Protein AF-0000000082427373 (afdb_homodimer)

Secondary structure (DSSP, 8-state):
---THHHHHHHH------TTHHHHHHHHHHHHHHHHHHHGGG--HHHHHHHHHHHHHHHHHHHHHHHHHHHHHHHH-GGGGGGS-HHHHHHHHHHHHTTHHHHHHTT-HHHHHHHHHIIIIIIIHHHHHHHHTTSS-HHHHHHHHHHHHHHHHHHHHHHHHHHT-S-HHHHHHHHHHT-/---THHHHHHHHS-----TTHHHHHHHHHHHHHHHHHHHGGG--HHHHHHHHHHHHHHHHHHHHHHHHHHHHHHHH-GGGGGGS-HHHHHHHHHHHHTTHHHHHHTT-HHHHHHHHHIIIIIIIHHHHHHHHTTSS-HHHHHHHHHHHHHHHHHHHHHHHHHHT-S-HHHHHHHHHHT-

InterPro domains:
  IPR034628 Maltose excess protein 1 [PTHR34809] (7-179)

Sequence (358 aa):
MQNPKEHVMWSTFVPYLPNTILPGALSFVVAVAAVVMARLGKLSEKGTKFVGAISGWTATLLFMWMPVSQMWTNFLNPDNIKGLSPVSMLLAMIGNGLMIPRALLTRDFMWFLGSSWASFFYGYGNLACLYWFNSISKEFFLAATAGFELWIGMALWRDTVVHGYSSPFTSLKELISGSMQNPKEHVMWSTFVPYLPNTILPGALSFVVAVAAVVMARLGKLSEKGTKFVGAISGWTATLLFMWMPVSQMWTNFLNPDNIKGLSPVSMLLAMIGNGLMIPRALLTRDFMWFLGSSWASFFYGYGNLACLYWFNSISKEFFLAATAGFELWIGMALWRDTVVHGYSSPFTSLKELISGS

Organism: Cannabis sativa (NCBI:txid3483)

Solvent-accessible surface area (backbone atoms only — not comparable to full-atom values): 18497 Å² total; per-residue (Å²): 135,81,75,72,66,68,64,54,62,62,64,64,66,56,67,64,70,72,75,61,55,60,55,43,51,50,44,48,52,50,50,53,51,51,54,48,59,71,41,46,84,76,38,51,72,69,48,43,52,50,52,48,48,51,52,50,52,48,30,39,53,36,50,58,44,23,32,54,41,31,52,50,27,33,71,74,26,58,91,17,39,66,14,44,30,64,63,22,23,49,29,39,21,51,26,26,47,68,46,34,48,56,19,58,76,69,52,37,49,69,57,30,51,40,22,48,45,35,15,50,42,38,4,47,41,45,48,49,50,35,41,74,68,67,68,48,56,69,68,58,53,50,52,54,47,51,54,47,54,52,48,53,52,48,42,42,49,50,52,11,60,72,70,66,43,95,36,51,67,53,40,52,50,34,37,74,66,70,106,133,82,75,73,68,69,64,53,62,62,63,65,67,53,64,66,66,74,76,60,56,60,55,44,51,50,45,47,53,50,50,52,51,50,54,46,60,72,41,45,82,76,38,50,72,70,46,41,54,52,52,50,48,51,52,51,52,50,30,40,51,36,51,58,46,22,29,56,41,32,52,50,28,34,72,75,27,58,90,16,40,67,13,43,31,66,63,23,22,50,30,39,20,49,27,27,47,67,46,34,49,56,18,55,75,69,54,36,50,69,57,30,51,39,23,46,45,34,15,49,42,37,4,47,42,46,46,49,50,35,41,73,67,68,66,48,55,69,67,58,52,48,52,53,48,52,53,48,53,51,49,53,51,49,42,41,50,50,51,11,61,72,69,68,42,95,36,50,65,54,42,52,52,34,37,75,68,70,106

Foldseek 3Di:
DPDPVVVVVVVPPPPPVPPPVVVVVVVVLVVLLVVLVVCCVVDDPVSVVVSVVVNLLSVLVVLLCVLVVVVVVCVVCVVCLLVDDLVVLLCQLVVLLVCLLVCLQVLPLSSNVSSVSRNVRSRLVSNVSCVVSPNDDPVVNVVSVVVNVVSVVVSLVVSCVVVVHPHSVVSVVCSVVVD/DPDPVVVPVLVPPPPPVPPPVVVVVVVVLVVLLVVLVVCCVVDDPVSVVVSVVSNLLSVLVVLLCVLVVVVVVCVNCVVCLLVDDLVVLLCQLVVLLVCLLVCLQVLPLSSNVSSVSRNVRSRLVSNVSCVVSPNDDPVVNVVSVVVNVVSVVVSLVVSCVVVVHPHSVVSVVCSVVVD

Radius of gyration: 22.15 Å; Cα contacts (8 Å, |Δi|>4): 388; chains: 2; bounding box: 54×76×57 Å

Structure (mmCIF, N/CA/C/O backbone):
data_AF-0000000082427373-model_v1
#
loop_
_entity.id
_entity.type
_entity.pdbx_description
1 polymer 'Uncharacterized protein'
#
loop_
_atom_site.group_PDB
_atom_site.id
_atom_site.type_symbol
_atom_site.label_atom_id
_atom_site.label_alt_id
_atom_site.label_comp_id
_atom_site.label_asym_id
_atom_site.label_entity_id
_atom_site.label_seq_id
_atom_site.pdbx_PDB_ins_code
_atom_site.Cartn_x
_atom_site.Cartn_y
_atom_site.Cartn_z
_atom_site.occupancy
_atom_site.B_iso_or_equiv
_atom_site.auth_seq_id
_atom_site.auth_comp_id
_atom_site.auth_asym_id
_atom_site.auth_atom_id
_atom_site.pdbx_PDB_model_num
ATOM 1 N N . MET A 1 1 ? 4.957 50.219 6.059 1 23.31 1 MET A N 1
ATOM 2 C CA . MET A 1 1 ? 4.047 50.094 4.922 1 23.31 1 MET A CA 1
ATOM 3 C C . MET A 1 1 ? 4.309 48.812 4.145 1 23.31 1 MET A C 1
ATOM 5 O O . MET A 1 1 ? 5.34 48.656 3.486 1 23.31 1 MET A O 1
ATOM 9 N N . GLN A 1 2 ? 4.086 47.625 4.691 1 25.62 2 GLN A N 1
ATOM 10 C CA . GLN A 1 2 ? 4.469 46.312 4.234 1 25.62 2 GLN A CA 1
ATOM 11 C C . GLN A 1 2 ? 3.869 46 2.865 1 25.62 2 GLN A C 1
ATOM 13 O O . GLN A 1 2 ? 2.701 46.312 2.609 1 25.62 2 GLN A O 1
ATOM 18 N N . ASN A 1 3 ? 4.719 45.812 1.739 1 29.75 3 ASN A N 1
ATOM 19 C CA . ASN A 1 3 ? 4.371 45.781 0.323 1 29.75 3 ASN A CA 1
ATOM 20 C C . ASN A 1 3 ? 3.252 44.781 0.039 1 29.75 3 ASN A C 1
ATOM 22 O O . ASN A 1 3 ? 3.359 43.594 0.39 1 29.75 3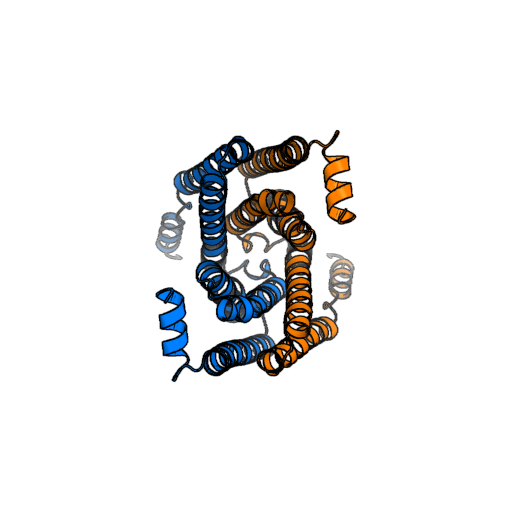 ASN A O 1
ATOM 26 N N . PRO A 1 4 ? 1.99 45.188 -0.383 1 36.41 4 PRO A N 1
ATOM 27 C CA . PRO A 1 4 ? 0.804 44.375 -0.7 1 36.41 4 PRO A CA 1
ATOM 28 C C . PRO A 1 4 ? 1.081 43.281 -1.743 1 36.41 4 PRO A C 1
ATOM 30 O O . PRO A 1 4 ? 0.18 42.531 -2.102 1 36.41 4 PRO A O 1
ATOM 33 N N . LYS A 1 5 ? 2.08 43.469 -2.576 1 34.69 5 LYS A N 1
ATOM 34 C CA . LYS A 1 5 ? 2.332 42.594 -3.725 1 34.69 5 LYS A CA 1
ATOM 35 C C . LYS A 1 5 ? 2.615 41.156 -3.283 1 34.69 5 LYS A C 1
ATOM 37 O O . LYS A 1 5 ? 2.613 40.25 -4.102 1 34.69 5 LYS A O 1
ATOM 42 N N . GLU A 1 6 ? 3.191 40.906 -2.188 1 31.45 6 GLU A N 1
ATOM 43 C CA . GLU A 1 6 ? 3.623 39.562 -1.854 1 31.45 6 GLU A CA 1
ATOM 44 C C . GLU A 1 6 ? 2.428 38.656 -1.604 1 31.45 6 GLU A C 1
ATOM 46 O O . GLU A 1 6 ? 2.561 37.438 -1.626 1 31.45 6 GLU A O 1
ATOM 51 N N . HIS A 1 7 ? 1.304 39.25 -1.172 1 30.97 7 HIS A N 1
ATOM 52 C CA . HIS A 1 7 ? 0.147 38.406 -0.89 1 30.97 7 HIS A CA 1
ATOM 53 C C . HIS A 1 7 ? -0.485 37.875 -2.178 1 30.97 7 HIS A C 1
ATOM 55 O O . HIS A 1 7 ? -1.179 36.844 -2.168 1 30.97 7 HIS A O 1
ATOM 61 N N . VAL A 1 8 ? -0.4 38.656 -3.277 1 30.73 8 VAL A N 1
ATOM 62 C CA . VAL A 1 8 ? -1.151 38.344 -4.488 1 30.73 8 VAL A CA 1
ATOM 63 C C . VAL A 1 8 ? -0.564 37.094 -5.148 1 30.73 8 VAL A C 1
ATOM 65 O O . VAL A 1 8 ? -1.294 36.312 -5.742 1 30.73 8 VAL A O 1
ATOM 68 N N . MET A 1 9 ? 0.766 37.062 -5.207 1 28.83 9 MET A N 1
ATOM 69 C CA . MET A 1 9 ? 1.314 36 -6.043 1 28.83 9 MET A CA 1
ATOM 70 C C . MET A 1 9 ? 0.985 34.625 -5.465 1 28.83 9 MET A C 1
ATOM 72 O O . MET A 1 9 ? 1.028 33.625 -6.18 1 28.83 9 MET A O 1
ATOM 76 N N . TRP A 1 10 ? 0.926 34.594 -4.168 1 29.19 10 TRP A N 1
ATOM 77 C CA . TRP A 1 10 ? 0.754 33.281 -3.586 1 29.19 10 TRP A CA 1
ATOM 78 C C . TRP A 1 10 ? -0.646 32.719 -3.859 1 29.19 10 TRP A C 1
ATOM 80 O O . TRP A 1 10 ? -0.885 31.531 -3.756 1 29.19 10 TRP A O 1
ATOM 90 N N . SER A 1 11 ? -1.642 33.594 -3.99 1 29.48 11 SER A N 1
ATOM 91 C CA . SER A 1 11 ? -2.996 33.125 -4.281 1 29.48 11 SER A CA 1
ATOM 92 C C . SER A 1 11 ? -3.072 32.469 -5.652 1 29.48 11 SER A C 1
ATOM 94 O O . SER A 1 11 ? -4.047 31.766 -5.961 1 29.48 11 SER A O 1
ATOM 96 N N . THR A 1 12 ? -2.371 32.938 -6.609 1 29.47 12 THR A N 1
ATOM 97 C CA . THR A 1 12 ? -2.596 32.469 -7.969 1 29.47 12 THR A CA 1
ATOM 98 C C . THR A 1 12 ? -2.158 31.016 -8.109 1 29.47 12 THR A C 1
ATOM 100 O O . THR A 1 12 ? -2.754 30.266 -8.875 1 29.47 12 THR A O 1
ATOM 103 N N . PHE A 1 13 ? -1.018 30.703 -7.656 1 28.41 13 PHE A N 1
ATOM 104 C CA . PHE A 1 13 ? -0.508 29.391 -7.996 1 28.41 13 PHE A CA 1
ATOM 105 C C . PHE A 1 13 ? -1.15 28.312 -7.121 1 28.41 13 PHE A C 1
ATOM 107 O O . PHE A 1 13 ? -0.597 27.219 -6.957 1 28.41 13 PHE A O 1
ATOM 114 N N . VAL A 1 14 ? -1.925 28.688 -6.176 1 30.59 14 VAL A N 1
ATOM 115 C CA . VAL A 1 14 ? -2.537 27.531 -5.512 1 30.59 14 VAL A CA 1
ATOM 116 C C . VAL A 1 14 ? -3.211 26.641 -6.547 1 30.59 14 VAL A C 1
ATOM 118 O O . VAL A 1 14 ? -4.238 27 -7.121 1 30.59 14 VAL A O 1
ATOM 121 N N . PRO A 1 15 ? -2.447 26.094 -7.484 1 32.56 15 PRO A N 1
ATOM 122 C CA . PRO A 1 15 ? -3.205 25.234 -8.391 1 32.56 15 PRO A CA 1
ATOM 123 C C . PRO A 1 15 ? -4.273 24.406 -7.672 1 32.56 15 PRO A C 1
ATOM 125 O O . PRO A 1 15 ? -3.986 23.766 -6.66 1 32.56 15 PRO A O 1
ATOM 128 N N . TYR A 1 16 ? -5.457 24.875 -7.426 1 31.52 16 TYR A N 1
ATOM 129 C CA . TYR A 1 16 ? -6.574 23.938 -7.348 1 31.52 16 TYR A CA 1
ATOM 130 C C . TYR A 1 16 ? -6.305 22.688 -8.18 1 31.52 16 TYR A C 1
ATOM 132 O O . TYR A 1 16 ? -5.938 22.797 -9.359 1 31.52 16 TYR A O 1
ATOM 140 N N . LEU A 1 17 ? -5.508 21.703 -7.754 1 34.78 17 LEU A N 1
ATOM 141 C CA . LEU A 1 17 ? -5.586 20.469 -8.516 1 34.78 17 LEU A CA 1
ATOM 142 C C . LEU A 1 17 ? -6.746 20.516 -9.508 1 34.78 17 LEU A C 1
ATOM 144 O O . LEU A 1 17 ? -7.895 20.734 -9.109 1 34.78 17 LEU A O 1
ATOM 148 N N . PRO A 1 18 ? -6.668 21.047 -10.648 1 35 18 PRO A N 1
ATOM 149 C CA . PRO A 1 18 ? -7.828 21.031 -11.547 1 35 18 PRO A CA 1
ATOM 150 C C . PRO A 1 18 ? -8.781 19.875 -11.258 1 35 18 PRO A C 1
ATOM 152 O O . PRO A 1 18 ? -8.344 18.734 -11.141 1 35 18 PRO A O 1
ATOM 155 N N . ASN A 1 19 ? -9.859 19.969 -10.461 1 39.66 19 ASN A N 1
ATOM 156 C CA . ASN A 1 19 ? -11 19.219 -9.938 1 39.66 19 ASN A CA 1
ATOM 157 C C . ASN A 1 19 ? -11.375 18.062 -10.852 1 39.66 19 ASN A C 1
ATOM 159 O O . ASN A 1 19 ? -12.078 17.141 -10.43 1 39.66 19 ASN A O 1
ATOM 163 N N . THR A 1 20 ? -11.281 18.188 -12.203 1 42.09 20 THR A N 1
ATOM 164 C CA . THR A 1 20 ? -12.07 17.422 -13.164 1 42.09 20 THR A CA 1
ATOM 165 C C . THR A 1 20 ? -11.312 16.172 -13.609 1 42.09 20 THR A C 1
ATOM 167 O O . THR A 1 20 ? -11.922 15.203 -14.055 1 42.09 20 THR A O 1
ATOM 170 N N . ILE A 1 21 ? -10.008 16.281 -13.891 1 43.69 21 ILE A N 1
ATOM 171 C CA . ILE A 1 21 ? -9.422 15.133 -14.57 1 43.69 21 ILE A CA 1
ATOM 172 C C . ILE A 1 21 ? -9.227 13.992 -13.578 1 43.69 21 ILE A C 1
ATOM 174 O O . ILE A 1 21 ? -9.453 12.828 -13.906 1 43.69 21 ILE A O 1
ATOM 178 N N . LEU A 1 22 ? -8.742 14.344 -12.367 1 47.81 22 LEU A N 1
ATOM 179 C CA . LEU A 1 22 ? -8.477 13.305 -11.391 1 47.81 22 LEU A CA 1
ATOM 180 C C . LEU A 1 22 ? -9.75 12.539 -11.047 1 47.81 22 LEU A C 1
ATOM 182 O O . LEU A 1 22 ? -9.758 11.305 -11.039 1 47.81 22 LEU A O 1
ATOM 186 N N . PRO A 1 23 ? -10.766 13.336 -10.789 1 52.34 23 PRO A N 1
ATOM 187 C CA . PRO A 1 23 ? -12 12.57 -10.586 1 52.34 23 PRO A CA 1
ATOM 188 C C . PRO A 1 23 ? -12.414 11.773 -11.82 1 52.34 23 PRO A C 1
ATOM 190 O O . PRO A 1 23 ? -12.922 10.656 -11.703 1 52.34 23 PRO A O 1
ATOM 193 N N . GLY A 1 24 ? -12.094 12.406 -12.984 1 50.59 24 GLY A N 1
ATOM 194 C CA . GLY A 1 24 ? -12.445 11.703 -14.203 1 50.59 24 GLY A CA 1
ATOM 195 C C . GLY A 1 24 ? -11.617 10.453 -14.43 1 50.59 24 GLY A C 1
ATOM 196 O O . GLY A 1 24 ? -12.156 9.398 -14.789 1 50.59 24 GLY A O 1
ATOM 197 N N . ALA A 1 25 ? -10.336 10.602 -14.219 1 54.28 25 ALA A N 1
ATOM 198 C CA . ALA A 1 25 ? -9.469 9.453 -14.414 1 54.28 25 ALA A CA 1
ATOM 199 C C . ALA A 1 25 ? -9.766 8.352 -13.398 1 54.28 25 ALA A C 1
ATOM 201 O O . ALA A 1 25 ? -9.812 7.172 -13.75 1 54.28 25 ALA A O 1
ATOM 202 N N . LEU A 1 26 ? -9.969 8.852 -12.273 1 59.12 26 LEU A N 1
ATOM 203 C CA . LEU A 1 26 ? -10.32 7.871 -11.242 1 59.12 26 LEU A CA 1
ATOM 204 C C . LEU A 1 26 ? -11.648 7.203 -11.562 1 59.12 26 LEU A C 1
ATOM 206 O O . LEU A 1 26 ? -11.805 5.996 -11.375 1 59.12 26 LEU A O 1
ATOM 210 N N . SER A 1 27 ? -12.523 8.102 -12.047 1 57.34 27 SER A N 1
ATOM 211 C CA . SER A 1 27 ? -13.812 7.543 -12.422 1 57.34 27 SER A CA 1
ATOM 212 C C . SER A 1 27 ? -13.68 6.531 -13.547 1 57.34 27 SER A C 1
ATOM 214 O O . SER A 1 27 ? -14.336 5.492 -13.547 1 57.34 27 SER A O 1
ATOM 216 N N . PHE A 1 28 ? -12.875 6.914 -14.414 1 57.78 28 PHE A N 1
ATOM 217 C CA . PHE A 1 28 ? -12.641 6.012 -15.531 1 57.78 28 PHE A CA 1
ATOM 218 C C . PHE A 1 28 ? -12.062 4.688 -15.047 1 57.78 28 PHE A C 1
ATOM 220 O O . PHE A 1 28 ? -12.523 3.617 -15.453 1 57.78 28 PHE A O 1
ATOM 227 N N . VAL A 1 29 ? -11.18 4.77 -14.211 1 60.66 29 VAL A N 1
ATOM 228 C CA . VAL A 1 29 ? -10.523 3.566 -13.711 1 60.66 29 VAL A CA 1
ATOM 229 C C . VAL A 1 29 ? -11.523 2.711 -12.938 1 60.66 29 VAL A C 1
ATOM 231 O O . VAL A 1 29 ? -11.57 1.49 -13.109 1 60.66 29 VAL A O 1
ATOM 234 N N . VAL A 1 30 ? -12.367 3.393 -12.211 1 58.91 30 VAL A N 1
ATOM 235 C CA . VAL A 1 30 ? -13.375 2.67 -11.438 1 58.91 30 VAL A CA 1
ATOM 236 C C . VAL A 1 30 ? -14.375 2.01 -12.383 1 58.91 30 VAL A C 1
ATOM 238 O O . VAL A 1 30 ? -14.781 0.866 -12.172 1 58.91 30 VAL A O 1
ATOM 241 N N . ALA A 1 31 ? -14.727 2.768 -13.344 1 61 31 ALA A N 1
ATOM 242 C CA . ALA A 1 31 ? -15.688 2.229 -14.312 1 61 31 ALA A CA 1
ATOM 243 C C . ALA A 1 31 ? -15.125 0.994 -15.008 1 61 31 ALA A C 1
ATOM 245 O O . ALA A 1 31 ? -15.812 -0.018 -15.148 1 61 31 ALA A O 1
ATOM 246 N N . VAL A 1 32 ? -13.945 1.043 -15.398 1 61.09 32 VAL A N 1
ATOM 247 C CA . VAL A 1 32 ? -13.328 -0.082 -16.094 1 61.09 32 VAL A CA 1
ATOM 248 C C . VAL A 1 32 ? -13.227 -1.277 -15.148 1 61.09 32 VAL A C 1
ATOM 250 O O . VAL A 1 32 ? -13.531 -2.408 -15.531 1 61.09 32 VAL A O 1
ATOM 253 N N . ALA A 1 33 ? -12.938 -0.985 -13.961 1 62.72 33 ALA A N 1
ATOM 254 C CA . ALA A 1 33 ? -12.828 -2.059 -12.977 1 62.72 33 ALA A CA 1
ATOM 255 C C . ALA A 1 33 ? -14.18 -2.742 -12.766 1 62.72 33 ALA A C 1
ATOM 257 O O . ALA A 1 33 ? -14.25 -3.971 -12.68 1 62.72 33 ALA A O 1
ATOM 258 N N . ALA A 1 34 ? -15.164 -1.906 -12.758 1 60.59 34 ALA A N 1
ATOM 259 C CA . ALA A 1 34 ? -16.5 -2.445 -12.562 1 60.59 34 ALA A CA 1
ATOM 260 C C . ALA A 1 34 ? -16.922 -3.33 -13.734 1 60.59 34 ALA A C 1
ATOM 262 O O . ALA A 1 34 ? -17.484 -4.402 -13.539 1 60.59 34 ALA A O 1
ATOM 263 N N . VAL A 1 35 ? -16.672 -2.869 -14.867 1 59.41 35 VAL A N 1
ATOM 264 C CA . VAL A 1 35 ? -17.031 -3.623 -16.062 1 59.41 35 VAL A CA 1
ATOM 265 C C . VAL A 1 35 ? -16.281 -4.949 -16.094 1 59.41 35 VAL A C 1
ATOM 267 O O . VAL A 1 35 ? -16.844 -5.992 -16.406 1 59.41 35 VAL A O 1
ATOM 270 N N . VAL A 1 36 ? -15.156 -4.945 -15.742 1 60 36 VAL A N 1
ATOM 271 C CA . VAL A 1 36 ? -14.336 -6.152 -15.766 1 60 36 VAL A CA 1
ATOM 272 C C . VAL A 1 36 ? -14.859 -7.156 -14.742 1 60 36 VAL A C 1
ATOM 274 O O . VAL A 1 36 ? -15 -8.344 -15.047 1 60 36 VAL A O 1
ATOM 277 N N . MET A 1 37 ? -15.227 -6.664 -13.672 1 60.47 37 MET A N 1
ATOM 278 C CA . MET A 1 37 ? -15.75 -7.547 -12.633 1 60.47 37 MET A CA 1
ATOM 279 C C . MET A 1 37 ? -17.062 -8.188 -13.07 1 60.47 37 MET A C 1
ATOM 281 O O . MET A 1 37 ? -17.297 -9.367 -12.805 1 60.47 37 MET A O 1
ATOM 285 N N . ALA A 1 38 ? -17.734 -7.422 -13.703 1 59.16 38 ALA A N 1
ATOM 286 C CA . ALA A 1 38 ? -19.031 -7.914 -14.172 1 59.16 38 ALA A CA 1
ATOM 287 C C . ALA A 1 38 ? -18.859 -9.016 -15.211 1 59.16 38 ALA A C 1
ATOM 289 O O . ALA A 1 38 ? -19.703 -9.914 -15.328 1 59.16 38 ALA A O 1
ATOM 290 N N . ARG A 1 39 ? -17.766 -9.016 -15.875 1 57.41 39 ARG A N 1
ATOM 291 C CA . ARG A 1 39 ? -17.625 -9.938 -17 1 57.41 39 ARG A CA 1
ATOM 292 C C . ARG A 1 39 ? -16.719 -11.109 -16.625 1 57.41 39 ARG A C 1
ATOM 294 O O . ARG A 1 39 ? -16.516 -12.023 -17.438 1 57.41 39 ARG A O 1
ATOM 301 N N . LEU A 1 40 ? -16.109 -11.008 -15.547 1 59.59 40 LEU A N 1
ATOM 302 C CA . LEU A 1 40 ? -15.125 -12.008 -15.141 1 59.59 40 LEU A CA 1
ATOM 303 C C . LEU A 1 40 ? -15.727 -13.406 -15.203 1 59.59 40 LEU A C 1
ATOM 305 O O . LEU A 1 40 ? -15.055 -14.359 -15.602 1 59.59 40 LEU A O 1
ATOM 309 N N . GLY A 1 41 ? -16.938 -13.664 -14.734 1 57.19 41 GLY A N 1
ATOM 310 C CA . GLY A 1 41 ? -17.5 -15.008 -14.758 1 57.19 41 GLY A CA 1
ATOM 311 C C . GLY A 1 41 ? -17.688 -15.547 -16.156 1 57.19 41 GLY A C 1
ATOM 312 O O . GLY A 1 41 ? -17.844 -16.75 -16.359 1 57.19 41 GLY A O 1
ATOM 313 N N . LYS A 1 42 ? -17.719 -14.68 -17.125 1 63.56 42 LYS A N 1
ATOM 314 C CA . LYS A 1 42 ? -18 -15.125 -18.484 1 63.56 42 LYS A CA 1
ATOM 315 C C . LYS A 1 42 ? -16.734 -15.109 -19.328 1 63.56 42 LYS A C 1
ATOM 317 O O . LYS A 1 42 ? -16.781 -15.398 -20.531 1 63.56 42 LYS A O 1
ATOM 322 N N . LEU A 1 43 ? -15.703 -14.734 -18.641 1 61.16 43 LEU A N 1
ATOM 323 C CA . LEU A 1 43 ? -14.516 -14.562 -19.469 1 61.16 43 LEU A CA 1
ATOM 324 C C . LEU A 1 43 ? -13.75 -15.875 -19.594 1 61.16 43 LEU A C 1
ATOM 326 O O . LEU A 1 43 ? -13.742 -16.688 -18.672 1 61.16 43 LEU A O 1
ATOM 330 N N . SER A 1 44 ? -13.359 -16.078 -20.891 1 69.12 44 SER A N 1
ATOM 331 C CA . SER A 1 44 ? -12.438 -17.172 -21.109 1 69.12 44 SER A CA 1
ATOM 332 C C . SER A 1 44 ? -11.211 -17.062 -20.203 1 69.12 44 SER A C 1
ATOM 334 O O . SER A 1 44 ? -11.016 -16.047 -19.531 1 69.12 44 SER A O 1
ATOM 336 N N . GLU A 1 45 ? -10.516 -18.125 -20.016 1 71.38 45 GLU A N 1
ATOM 337 C CA . GLU A 1 45 ? -9.273 -18.125 -19.234 1 71.38 45 GLU A CA 1
ATOM 338 C C . GLU A 1 45 ? -8.344 -17 -19.688 1 71.38 45 GLU A C 1
ATOM 340 O O . GLU A 1 45 ? -7.762 -16.312 -18.859 1 71.38 45 GLU A O 1
ATOM 345 N N . LYS A 1 46 ? -8.273 -16.922 -21.047 1 72.5 46 LYS A N 1
ATOM 346 C CA . LYS A 1 46 ? -7.441 -15.875 -21.625 1 72.5 46 LYS A CA 1
ATOM 347 C C . LYS A 1 46 ? -7.969 -14.492 -21.234 1 72.5 46 LYS A C 1
ATOM 349 O O . LYS A 1 46 ? -7.195 -13.594 -20.922 1 72.5 46 LYS A O 1
ATOM 354 N N . GLY A 1 47 ? -9.242 -14.352 -21.266 1 66.88 47 GLY A N 1
ATOM 355 C CA . GLY A 1 47 ? -9.867 -13.094 -20.875 1 66.88 47 GLY A CA 1
ATOM 356 C C . GLY A 1 47 ? -9.664 -12.742 -19.422 1 66.88 47 GLY A C 1
ATOM 357 O O . GLY A 1 47 ? -9.391 -11.586 -19.078 1 66.88 47 GLY A O 1
ATOM 358 N N . THR A 1 48 ? -9.688 -13.719 -18.609 1 67.44 48 THR A N 1
ATOM 359 C CA . THR A 1 48 ? -9.508 -13.523 -17.172 1 67.44 48 THR A CA 1
ATOM 360 C C . THR A 1 48 ? -8.086 -13.07 -16.875 1 67.44 48 THR A C 1
ATOM 362 O O . THR A 1 48 ? -7.879 -12.18 -16.047 1 67.44 48 THR A O 1
ATOM 365 N N . LYS A 1 49 ? -7.191 -13.672 -17.594 1 72.38 49 LYS A N 1
ATOM 366 C CA . LYS A 1 49 ? -5.793 -13.289 -17.406 1 72.38 49 LYS A CA 1
ATOM 367 C C . LYS A 1 49 ? -5.543 -11.859 -17.859 1 72.38 49 LYS A C 1
ATOM 369 O O . LYS A 1 49 ? -4.801 -11.117 -17.219 1 72.38 49 LYS A O 1
ATOM 374 N N . PHE A 1 50 ? -6.219 -11.562 -18.969 1 74.38 50 PHE A N 1
ATOM 375 C CA . PHE A 1 50 ? -6.062 -10.219 -19.516 1 74.38 50 PHE A CA 1
ATOM 376 C C . PHE A 1 50 ? -6.648 -9.172 -18.578 1 74.38 50 PHE A C 1
ATOM 378 O O . PHE A 1 50 ? -6 -8.172 -18.281 1 74.38 50 PHE A O 1
ATOM 385 N N . VAL A 1 51 ? -7.766 -9.383 -18.078 1 68.25 51 VAL A N 1
ATOM 386 C CA . VAL A 1 51 ? -8.43 -8.453 -17.156 1 68.25 51 VAL A CA 1
ATOM 387 C C . VAL A 1 51 ? -7.637 -8.359 -15.859 1 68.25 51 VAL A C 1
ATOM 389 O O . VAL A 1 51 ? -7.484 -7.273 -15.297 1 68.25 51 VAL A O 1
ATOM 392 N N . GLY A 1 52 ? -7.172 -9.406 -15.445 1 71.81 52 GLY A N 1
ATOM 393 C CA . GLY A 1 52 ? -6.332 -9.406 -14.258 1 71.81 52 GLY A CA 1
ATOM 394 C C . GLY A 1 52 ? -5.09 -8.547 -14.406 1 71.81 52 GLY A C 1
ATOM 395 O O . GLY A 1 52 ? -4.73 -7.805 -13.492 1 71.81 52 GLY A O 1
ATOM 396 N N . ALA A 1 53 ? -4.527 -8.656 -15.547 1 75.81 53 ALA A N 1
ATOM 397 C CA . ALA A 1 53 ? -3.311 -7.887 -15.812 1 75.81 53 ALA A CA 1
ATOM 398 C C . ALA A 1 53 ? -3.604 -6.391 -15.852 1 75.81 53 ALA A C 1
ATOM 400 O O . ALA A 1 53 ? -2.857 -5.59 -15.281 1 75.81 53 ALA A O 1
ATOM 401 N N . ILE A 1 54 ? -4.645 -6.016 -16.375 1 75.44 54 ILE A N 1
ATOM 402 C CA . ILE A 1 54 ? -5.02 -4.609 -16.469 1 75.44 54 ILE A CA 1
ATOM 403 C C . ILE A 1 54 ? -5.344 -4.059 -15.086 1 75.44 54 ILE A C 1
ATOM 405 O O . ILE A 1 54 ? -4.922 -2.955 -14.734 1 75.44 54 ILE A O 1
ATOM 409 N N . SER A 1 55 ? -6.035 -4.836 -14.352 1 73.25 55 SER A N 1
ATOM 410 C CA . SER A 1 55 ? -6.387 -4.41 -13 1 73.25 55 SER A CA 1
ATOM 411 C C . SER A 1 55 ? -5.145 -4.262 -12.125 1 73.25 55 SER A C 1
ATOM 413 O O . SER A 1 55 ? -5.031 -3.303 -11.359 1 73.25 55 SER A O 1
ATOM 415 N N . GLY A 1 56 ? -4.273 -5.188 -12.352 1 79.12 56 GLY A N 1
ATOM 416 C CA . GLY A 1 56 ? -3.023 -5.109 -11.617 1 79.12 56 GLY A CA 1
ATOM 417 C C . GLY A 1 56 ? -2.215 -3.867 -11.945 1 79.12 56 GLY A C 1
ATOM 418 O O . GLY A 1 56 ? -1.755 -3.162 -11.039 1 79.12 56 GLY A O 1
ATOM 419 N N . TRP A 1 57 ? -2.141 -3.551 -13.203 1 83.75 57 TRP A N 1
ATOM 420 C CA . TRP A 1 57 ? -1.392 -2.375 -13.641 1 83.75 57 TRP A CA 1
ATOM 421 C C . TRP A 1 57 ? -2.094 -1.092 -13.211 1 83.75 57 TRP A C 1
ATOM 423 O O . TRP A 1 57 ? -1.442 -0.121 -12.82 1 83.75 57 TRP A O 1
ATOM 433 N N . THR A 1 58 ? -3.332 -1.139 -13.258 1 81.56 58 THR A N 1
ATOM 434 C CA . THR A 1 58 ? -4.082 0.032 -12.82 1 81.56 58 THR A CA 1
ATOM 435 C C . THR A 1 58 ? -3.867 0.283 -11.328 1 81.56 58 THR A C 1
ATOM 437 O O . THR A 1 58 ? -3.586 1.411 -10.922 1 81.56 58 THR A O 1
ATOM 440 N N . ALA A 1 59 ? -3.998 -0.748 -10.555 1 84.25 59 ALA A N 1
ATOM 441 C CA . ALA A 1 59 ? -3.754 -0.601 -9.117 1 84.25 59 ALA A CA 1
ATOM 442 C C . ALA A 1 59 ? -2.34 -0.093 -8.852 1 84.25 59 ALA A C 1
ATOM 444 O O . ALA A 1 59 ? -2.141 0.806 -8.031 1 84.25 59 ALA A O 1
ATOM 445 N N . THR A 1 60 ? -1.434 -0.646 -9.57 1 88.25 60 THR A N 1
ATOM 446 C CA . THR A 1 60 ? -0.042 -0.244 -9.406 1 88.25 60 THR A CA 1
ATOM 447 C C . THR A 1 60 ? 0.132 1.24 -9.719 1 88.25 60 THR A C 1
ATOM 449 O O . THR A 1 60 ? 0.769 1.969 -8.953 1 88.25 60 THR A O 1
ATOM 452 N N . LEU A 1 61 ? -0.458 1.702 -10.766 1 87.69 61 LEU A N 1
ATOM 453 C CA . LEU A 1 61 ? -0.35 3.105 -11.148 1 8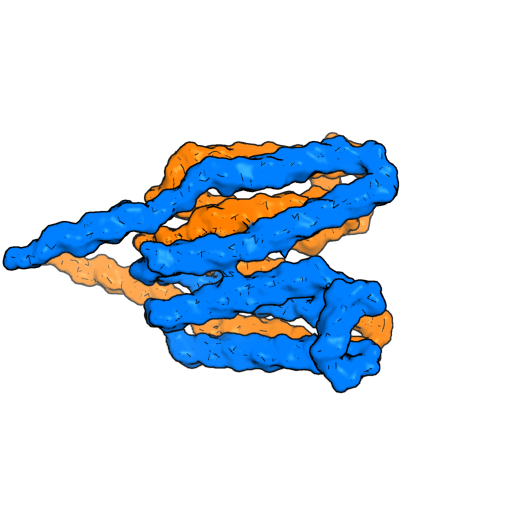7.69 61 LEU A CA 1
ATOM 454 C C . LEU A 1 61 ? -1.015 4.004 -10.109 1 87.69 61 LEU A C 1
ATOM 456 O O . LEU A 1 61 ? -0.496 5.078 -9.789 1 87.69 61 LEU A O 1
ATOM 460 N N . LEU A 1 62 ? -2.125 3.59 -9.656 1 87.81 62 LEU A N 1
ATOM 461 C CA . LEU A 1 62 ? -2.783 4.355 -8.602 1 87.81 62 LEU A CA 1
ATOM 462 C C . LEU A 1 62 ? -1.894 4.457 -7.367 1 87.81 62 LEU A C 1
ATOM 464 O O . LEU A 1 62 ? -1.738 5.539 -6.797 1 87.81 62 LEU A O 1
ATOM 468 N N . PHE A 1 63 ? -1.267 3.365 -7.008 1 91.69 63 PHE A N 1
ATOM 469 C CA . PHE A 1 63 ? -0.375 3.352 -5.855 1 91.69 63 PHE A CA 1
ATOM 470 C C . PHE A 1 63 ? 0.847 4.227 -6.105 1 91.69 63 PHE A C 1
ATOM 472 O O . PHE A 1 63 ? 1.366 4.855 -5.18 1 91.69 63 PHE A O 1
ATOM 479 N N . MET A 1 64 ? 1.23 4.281 -7.332 1 92.62 64 MET A N 1
ATOM 480 C CA . MET A 1 64 ? 2.398 5.09 -7.668 1 92.62 64 MET A CA 1
ATOM 481 C C . MET A 1 64 ? 2.062 6.578 -7.617 1 92.62 64 MET A C 1
ATOM 483 O O . MET A 1 64 ? 2.945 7.41 -7.41 1 92.62 64 MET A O 1
ATOM 487 N N . TRP A 1 65 ? 0.882 6.863 -7.758 1 91.25 65 TRP A N 1
ATOM 488 C CA . TRP A 1 65 ? 0.473 8.266 -7.695 1 91.25 65 TRP A CA 1
ATOM 489 C C . TRP A 1 65 ? 0.293 8.711 -6.246 1 91.25 65 TRP A C 1
ATOM 491 O O . TRP A 1 65 ? 0.299 9.906 -5.957 1 91.25 65 TRP A O 1
ATOM 501 N N . MET A 1 66 ? 0.166 7.848 -5.309 1 93.19 66 MET A N 1
ATOM 502 C CA . MET A 1 66 ? -0.048 8.172 -3.9 1 93.19 66 MET A CA 1
ATOM 503 C C . MET A 1 66 ? 1.086 9.039 -3.363 1 93.19 66 MET A C 1
ATOM 505 O O . MET A 1 66 ? 0.843 10.117 -2.809 1 93.19 66 MET A O 1
ATOM 509 N N . PRO A 1 67 ? 2.291 8.617 -3.516 1 94.19 67 PRO A N 1
ATOM 510 C CA . PRO A 1 67 ? 3.375 9.438 -2.969 1 94.19 67 PRO A CA 1
ATOM 511 C C . PRO A 1 67 ? 3.508 10.789 -3.674 1 94.19 67 PRO A C 1
ATOM 513 O O . PRO A 1 67 ? 3.887 11.781 -3.049 1 94.19 67 PRO A O 1
ATOM 516 N N . VAL A 1 68 ? 3.217 10.836 -4.957 1 89.75 68 VAL A N 1
ATOM 517 C CA . VAL A 1 68 ? 3.27 12.102 -5.691 1 89.75 68 VAL A CA 1
ATOM 518 C C . VAL A 1 68 ? 2.277 13.094 -5.086 1 89.75 68 VAL A C 1
ATOM 520 O O . VAL A 1 68 ? 2.625 14.242 -4.824 1 89.75 68 VAL A O 1
ATOM 523 N N . SER A 1 69 ? 1.109 12.617 -4.812 1 90.62 69 SER A N 1
ATOM 524 C CA . SER A 1 69 ? 0.075 13.453 -4.211 1 90.62 69 SER A CA 1
ATOM 525 C C . SER A 1 69 ? 0.468 13.891 -2.803 1 90.62 69 SER A C 1
ATOM 527 O O . SER A 1 69 ? 0.291 15.055 -2.439 1 90.62 69 SER A O 1
ATOM 529 N N . GLN A 1 70 ? 0.997 13.016 -2.037 1 94 70 GLN A N 1
ATOM 530 C CA . GLN A 1 70 ? 1.381 13.352 -0.669 1 94 70 GLN A CA 1
ATOM 531 C C . GLN A 1 70 ? 2.523 14.359 -0.651 1 94 70 GLN A C 1
ATOM 533 O O . GLN A 1 70 ? 2.5 15.32 0.123 1 94 70 GLN A O 1
ATOM 538 N N . MET A 1 71 ? 3.486 14.133 -1.467 1 91.81 71 MET A N 1
ATOM 539 C CA . MET A 1 71 ? 4.617 15.055 -1.521 1 91.81 71 MET A CA 1
ATOM 540 C C . MET A 1 71 ? 4.168 16.438 -1.991 1 91.81 71 MET A C 1
ATOM 542 O O . MET A 1 71 ? 4.656 17.453 -1.5 1 91.81 71 MET A O 1
ATOM 546 N N . TRP A 1 72 ? 3.258 16.359 -2.963 1 88.94 72 TRP A N 1
ATOM 547 C CA . TRP A 1 72 ? 2.672 17.625 -3.402 1 88.94 72 TRP A CA 1
ATOM 548 C C . TRP A 1 72 ? 1.99 18.344 -2.242 1 88.94 72 TRP A C 1
ATOM 550 O O . TRP A 1 72 ? 2.129 19.547 -2.088 1 88.94 72 TRP A O 1
ATOM 560 N N . THR A 1 73 ? 1.271 17.703 -1.437 1 90.38 73 THR A N 1
ATOM 561 C CA . THR A 1 73 ? 0.611 18.25 -0.256 1 90.38 73 THR A CA 1
ATOM 562 C C . THR A 1 73 ? 1.639 18.766 0.745 1 90.38 73 THR A C 1
ATOM 564 O O . THR A 1 73 ? 1.435 19.812 1.368 1 90.38 73 THR A O 1
ATOM 567 N N . ASN A 1 74 ? 2.734 18.016 0.884 1 90.94 74 ASN A N 1
ATOM 568 C CA . ASN A 1 74 ? 3.811 18.484 1.753 1 90.94 74 ASN A CA 1
ATOM 569 C C . ASN A 1 74 ? 4.32 19.844 1.324 1 90.94 74 ASN A C 1
ATOM 571 O O . ASN A 1 74 ? 4.59 20.703 2.166 1 90.94 74 ASN A O 1
ATOM 575 N N . PHE A 1 75 ? 4.52 20.031 0.105 1 87.69 75 PHE A N 1
ATOM 576 C CA . PHE A 1 75 ? 5.039 21.281 -0.454 1 87.69 75 PHE A CA 1
ATOM 577 C C . PHE A 1 75 ? 4.031 22.406 -0.286 1 87.69 75 PHE A C 1
ATOM 579 O O . PHE A 1 75 ? 4.41 23.547 0.008 1 87.69 75 PHE A O 1
ATOM 586 N N . LEU A 1 76 ? 2.746 22.078 -0.375 1 86.19 76 LEU A N 1
ATOM 587 C CA . LEU A 1 76 ? 1.691 23.094 -0.302 1 86.19 76 LEU A CA 1
ATOM 588 C C . LEU A 1 76 ? 1.389 23.453 1.146 1 86.19 76 LEU A C 1
ATOM 590 O O . LEU A 1 76 ? 0.985 24.578 1.435 1 86.19 76 LEU A O 1
ATOM 594 N N . ASN A 1 77 ? 1.546 22.469 2.037 1 89.12 77 ASN A N 1
ATOM 595 C CA . ASN A 1 77 ? 1.215 22.656 3.445 1 89.12 77 ASN A CA 1
ATOM 596 C C . ASN A 1 77 ? 2.375 22.266 4.352 1 89.12 77 ASN A C 1
ATOM 598 O O . ASN A 1 77 ? 2.213 21.422 5.246 1 89.12 77 ASN A O 1
ATOM 602 N N . PRO A 1 78 ? 3.484 22.938 4.172 1 88.62 78 PRO A N 1
ATOM 603 C CA . PRO A 1 78 ? 4.641 22.531 4.973 1 88.62 78 PRO A CA 1
ATOM 604 C C . PRO A 1 78 ? 4.418 22.734 6.469 1 88.62 78 PRO A C 1
ATOM 606 O O . PRO A 1 78 ? 4.938 21.969 7.281 1 88.62 78 PRO A O 1
ATOM 609 N N . ASP A 1 79 ? 3.578 23.656 6.875 1 91.19 79 ASP A N 1
ATOM 610 C CA . ASP A 1 79 ? 3.318 23.938 8.281 1 91.19 79 ASP A CA 1
ATOM 611 C C . ASP A 1 79 ? 2.48 22.828 8.922 1 91.19 79 ASP A C 1
ATOM 613 O O . ASP A 1 79 ? 2.439 22.703 10.148 1 91.19 79 ASP A O 1
ATOM 617 N N . ASN A 1 80 ? 1.865 22.062 8.078 1 91 80 ASN A N 1
ATOM 618 C CA . ASN A 1 80 ? 0.98 21.016 8.578 1 91 80 ASN A CA 1
ATOM 619 C C . ASN A 1 80 ? 1.606 19.625 8.43 1 91 80 ASN A C 1
ATOM 621 O O . ASN A 1 80 ? 0.925 18.609 8.586 1 91 80 ASN A O 1
ATOM 625 N N . ILE A 1 81 ? 2.863 19.578 8.172 1 92.62 81 ILE A N 1
ATOM 626 C CA . ILE A 1 81 ? 3.496 18.312 7.816 1 92.62 81 ILE A CA 1
ATOM 627 C C . ILE A 1 81 ? 3.449 17.359 9.008 1 92.62 81 ILE A C 1
ATOM 629 O O . ILE A 1 81 ? 3.553 16.156 8.836 1 92.62 81 ILE A O 1
ATOM 633 N N . LYS A 1 82 ? 3.281 17.859 10.156 1 90.88 82 LYS A N 1
ATOM 634 C CA . LYS A 1 82 ? 3.209 17.047 11.359 1 90.88 82 LYS A CA 1
ATOM 635 C C . LYS A 1 82 ? 1.945 16.188 11.367 1 90.88 82 LYS A C 1
ATOM 637 O O . LYS A 1 82 ? 1.823 15.258 12.172 1 90.88 82 LYS A O 1
ATOM 642 N N . GLY A 1 83 ? 1.079 16.484 10.508 1 91.56 83 GLY A N 1
ATOM 643 C CA . GLY A 1 83 ? -0.087 15.641 10.336 1 91.56 83 GLY A CA 1
ATOM 644 C C . GLY A 1 83 ? 0.233 14.312 9.664 1 91.56 83 GLY A C 1
ATOM 645 O O . GLY A 1 83 ? -0.57 13.383 9.711 1 91.56 83 GLY A O 1
ATOM 646 N N . LEU A 1 84 ? 1.338 14.25 9.023 1 93.5 84 LEU A N 1
ATOM 647 C CA . LEU A 1 84 ? 1.801 13.008 8.406 1 93.5 84 LEU A CA 1
ATOM 648 C C . LEU A 1 84 ? 2.566 12.156 9.414 1 93.5 84 LEU A C 1
ATOM 650 O O . LEU A 1 84 ? 3.506 12.641 10.055 1 93.5 84 LEU A O 1
ATOM 654 N N . SER A 1 85 ? 2.199 10.914 9.578 1 93.31 85 SER A N 1
ATOM 655 C CA . SER A 1 85 ? 2.807 10.023 10.562 1 93.31 85 SER A CA 1
ATOM 656 C C . SER A 1 85 ? 4.16 9.508 10.078 1 93.31 85 SER A C 1
ATOM 658 O O . SER A 1 85 ? 4.234 8.75 9.109 1 93.31 85 SER A O 1
ATOM 660 N N . PRO A 1 86 ? 5.211 9.812 10.797 1 93.75 86 PRO A N 1
ATOM 661 C CA . PRO A 1 86 ? 6.508 9.242 10.414 1 93.75 86 PRO A CA 1
ATOM 662 C C . PRO A 1 86 ? 6.539 7.723 10.516 1 93.75 86 PRO A C 1
ATOM 664 O O . PRO A 1 86 ? 7.211 7.062 9.719 1 93.75 86 PRO A O 1
ATOM 667 N N . VAL A 1 87 ? 5.828 7.168 11.438 1 91.75 87 VAL A N 1
ATOM 668 C CA . VAL A 1 87 ? 5.793 5.719 11.617 1 91.75 87 VAL A CA 1
ATOM 669 C C . VAL A 1 87 ? 5.09 5.066 10.43 1 91.75 87 VAL A C 1
ATOM 671 O O . VAL A 1 87 ? 5.543 4.035 9.922 1 91.75 87 VAL A O 1
ATOM 674 N N . SER A 1 88 ? 4.023 5.691 9.984 1 93.5 88 SER A N 1
ATOM 675 C CA . SER A 1 88 ? 3.354 5.16 8.797 1 93.5 88 SER A CA 1
ATOM 676 C C . SER A 1 88 ? 4.289 5.141 7.598 1 93.5 88 SER A C 1
ATOM 678 O O . SER A 1 88 ? 4.297 4.18 6.824 1 93.5 88 SER A O 1
ATOM 680 N N . MET A 1 89 ? 5.086 6.195 7.453 1 95.88 89 MET A N 1
ATOM 681 C CA . MET A 1 89 ? 6 6.266 6.32 1 95.88 89 MET A CA 1
ATOM 682 C C . MET A 1 89 ? 7.121 5.238 6.457 1 95.88 89 MET A C 1
ATOM 684 O O . MET A 1 89 ? 7.551 4.648 5.465 1 95.88 89 MET A O 1
ATOM 688 N N . LEU A 1 90 ? 7.566 5.051 7.676 1 93.81 90 LEU A N 1
ATOM 689 C CA . LEU A 1 90 ? 8.578 4.027 7.914 1 93.81 90 LEU A CA 1
ATOM 690 C C . LEU A 1 90 ? 8.039 2.639 7.59 1 93.81 90 LEU A C 1
ATOM 692 O O . LEU A 1 90 ? 8.711 1.84 6.941 1 93.81 90 LEU A O 1
ATOM 696 N N . LEU A 1 91 ? 6.852 2.377 8.07 1 91.88 91 LEU A N 1
ATOM 697 C CA . LEU A 1 91 ? 6.215 1.091 7.805 1 91.88 91 LEU A CA 1
ATOM 698 C C . LEU A 1 91 ? 6.008 0.884 6.309 1 91.88 91 LEU A C 1
ATOM 700 O O . LEU A 1 91 ? 6.176 -0.227 5.801 1 91.88 91 LEU A O 1
ATOM 704 N N . ALA A 1 92 ? 5.609 1.939 5.578 1 94.62 92 ALA A N 1
ATOM 705 C CA . ALA A 1 92 ? 5.48 1.87 4.125 1 94.62 92 ALA A CA 1
ATOM 706 C C . ALA A 1 92 ? 6.812 1.524 3.469 1 94.62 92 ALA A C 1
ATOM 708 O O . ALA A 1 92 ? 6.867 0.705 2.549 1 94.62 92 ALA A O 1
ATOM 709 N N . MET A 1 93 ? 7.871 2.119 3.955 1 95.25 93 MET A N 1
ATOM 710 C CA . MET A 1 93 ? 9.203 1.877 3.408 1 95.25 93 MET A CA 1
ATOM 711 C C . MET A 1 93 ? 9.625 0.426 3.619 1 95.25 93 MET A C 1
ATOM 713 O O . MET A 1 93 ? 10.031 -0.25 2.674 1 95.25 93 MET A O 1
ATOM 717 N N . ILE A 1 94 ? 9.453 -0.041 4.793 1 91.12 94 ILE A N 1
ATOM 718 C CA . ILE A 1 94 ? 9.898 -1.383 5.156 1 91.12 94 ILE A CA 1
ATOM 719 C C . ILE A 1 94 ? 9 -2.42 4.484 1 91.12 94 ILE A C 1
ATOM 721 O O . ILE A 1 94 ? 9.492 -3.379 3.881 1 91.12 94 ILE A O 1
ATOM 725 N N . GLY A 1 95 ? 7.723 -2.201 4.621 1 89.62 95 GLY A N 1
ATOM 726 C CA . GLY A 1 95 ? 6.793 -3.156 4.043 1 89.62 95 GLY A CA 1
ATOM 727 C C . GLY A 1 95 ? 6.992 -3.359 2.553 1 89.62 95 GLY A C 1
ATOM 728 O O . GLY A 1 95 ? 7.082 -4.496 2.082 1 89.62 95 GLY A O 1
ATOM 729 N N . ASN A 1 96 ? 7.012 -2.285 1.777 1 93.06 96 ASN A N 1
ATOM 730 C CA . ASN A 1 96 ? 7.242 -2.387 0.341 1 93.06 96 ASN A CA 1
ATOM 731 C C . ASN A 1 96 ? 8.648 -2.902 0.035 1 93.06 96 ASN A C 1
ATOM 733 O O . ASN A 1 96 ? 8.844 -3.639 -0.933 1 93.06 96 ASN A O 1
ATOM 737 N N . GLY A 1 97 ? 9.625 -2.5 0.844 1 90.94 97 GLY A N 1
ATOM 738 C CA . GLY A 1 97 ? 10.977 -3.006 0.674 1 90.94 97 GLY A CA 1
ATOM 739 C C . GLY A 1 97 ? 11.07 -4.516 0.775 1 90.94 97 GLY A C 1
ATOM 740 O O . GLY A 1 97 ? 11.781 -5.152 0.002 1 90.94 97 GLY A O 1
ATOM 741 N N . LEU A 1 98 ? 10.391 -5.055 1.679 1 87.38 98 LEU A N 1
ATOM 742 C CA . LEU A 1 98 ? 10.406 -6.496 1.91 1 87.38 98 LEU A CA 1
ATOM 743 C C . LEU A 1 98 ? 9.828 -7.25 0.718 1 87.38 98 LEU A C 1
ATOM 745 O O . LEU A 1 98 ? 10.055 -8.453 0.566 1 87.38 98 LEU A O 1
ATOM 749 N N . MET A 1 99 ? 9.094 -6.566 -0.11 1 87.69 99 MET A N 1
ATOM 750 C CA . MET A 1 99 ? 8.461 -7.223 -1.249 1 87.69 99 MET A CA 1
ATOM 751 C C . MET A 1 99 ? 9.375 -7.211 -2.465 1 87.69 99 MET A C 1
ATOM 753 O O . MET A 1 99 ? 9.148 -7.945 -3.428 1 87.69 99 MET A O 1
ATOM 757 N N . ILE A 1 100 ? 10.406 -6.445 -2.432 1 89 100 ILE A N 1
ATOM 758 C CA . ILE A 1 100 ? 11.281 -6.258 -3.584 1 89 100 ILE A CA 1
ATOM 759 C C . ILE A 1 100 ? 12.008 -7.559 -3.9 1 89 100 ILE A C 1
ATOM 761 O O . ILE A 1 100 ? 12.031 -8 -5.051 1 89 100 ILE A O 1
ATOM 765 N N . PRO A 1 101 ? 12.531 -8.297 -2.938 1 84.94 101 PRO A N 1
ATOM 766 C CA . PRO A 1 101 ? 13.234 -9.539 -3.264 1 84.94 101 PRO A CA 1
ATOM 767 C C . PRO A 1 101 ? 12.336 -10.562 -3.947 1 84.94 101 PRO A C 1
ATOM 769 O O . PRO A 1 101 ? 12.773 -11.258 -4.867 1 84.94 101 PRO A O 1
ATOM 772 N N . ARG A 1 102 ? 11.18 -10.633 -3.475 1 81.25 102 ARG A N 1
ATOM 773 C CA . ARG A 1 102 ? 10.25 -11.578 -4.098 1 81.25 102 ARG A CA 1
ATOM 774 C C . ARG A 1 102 ? 9.984 -11.195 -5.551 1 81.25 102 ARG A C 1
ATOM 776 O O . ARG A 1 102 ? 9.914 -12.062 -6.422 1 81.25 102 ARG A O 1
ATOM 783 N N . ALA A 1 103 ? 9.781 -9.953 -5.77 1 86.75 103 ALA A N 1
ATOM 784 C CA . ALA A 1 103 ? 9.547 -9.477 -7.133 1 86.75 103 ALA A CA 1
ATOM 785 C C . ALA A 1 103 ? 10.742 -9.773 -8.031 1 86.75 103 ALA A C 1
ATOM 787 O O . ALA A 1 103 ? 10.578 -10.156 -9.188 1 86.75 103 ALA A O 1
ATOM 788 N N . LEU A 1 104 ? 11.914 -9.633 -7.488 1 86.81 104 LEU A N 1
ATOM 789 C CA . LEU A 1 104 ? 13.133 -9.906 -8.234 1 86.81 104 LEU A CA 1
ATOM 790 C C . LEU A 1 104 ? 13.273 -11.398 -8.523 1 86.81 104 LEU A C 1
ATOM 792 O O . LEU A 1 104 ? 13.547 -11.797 -9.656 1 86.81 104 LEU A O 1
ATOM 796 N N . LEU A 1 105 ? 13.094 -12.188 -7.555 1 81.06 105 LEU A N 1
ATOM 797 C CA . LEU A 1 105 ? 13.25 -13.633 -7.68 1 81.06 105 LEU A CA 1
ATOM 798 C C . LEU A 1 105 ? 12.281 -14.203 -8.711 1 81.06 105 LEU A C 1
ATOM 800 O O . LEU A 1 105 ? 12.648 -15.078 -9.5 1 81.06 105 LEU A O 1
ATOM 804 N N . THR A 1 106 ? 11.055 -13.695 -8.703 1 81.88 106 THR A N 1
ATOM 805 C CA . THR A 1 106 ? 10.039 -14.227 -9.602 1 81.88 106 THR A CA 1
ATOM 806 C C . THR A 1 106 ? 10.07 -13.5 -10.945 1 81.88 106 THR A C 1
ATOM 808 O O . THR A 1 106 ? 9.289 -13.82 -11.844 1 81.88 106 THR A O 1
ATOM 811 N N . ARG A 1 107 ? 10.836 -12.5 -11.078 1 89.38 107 ARG A N 1
ATOM 812 C CA . ARG A 1 107 ? 10.984 -11.695 -12.289 1 89.38 107 ARG A CA 1
ATOM 813 C C . ARG A 1 107 ? 9.672 -11.016 -12.656 1 89.38 107 ARG A C 1
ATOM 815 O O . ARG A 1 107 ? 9.273 -11.023 -13.82 1 89.38 107 ARG A O 1
ATOM 822 N N . ASP A 1 108 ? 8.961 -10.555 -11.703 1 87.56 108 ASP A N 1
ATOM 823 C CA . ASP A 1 108 ? 7.723 -9.797 -11.867 1 87.56 108 ASP A CA 1
ATOM 824 C C . ASP A 1 108 ? 8 -8.297 -11.922 1 87.56 108 ASP A C 1
ATOM 826 O O . ASP A 1 108 ? 8.102 -7.641 -10.883 1 87.56 108 ASP A O 1
ATOM 830 N N . PHE A 1 109 ? 8.047 -7.727 -13.078 1 91.31 109 PHE A N 1
ATOM 831 C CA . PHE A 1 109 ? 8.438 -6.336 -13.266 1 91.31 109 PHE A CA 1
ATOM 832 C C . PHE A 1 109 ? 7.406 -5.398 -12.648 1 91.31 109 PHE A C 1
ATOM 834 O O . PHE A 1 109 ? 7.77 -4.387 -12.039 1 91.31 109 PHE A O 1
ATOM 841 N N . MET A 1 110 ? 6.125 -5.641 -12.828 1 89.88 110 MET A N 1
ATOM 842 C CA . MET A 1 110 ? 5.074 -4.789 -12.281 1 89.88 110 MET A CA 1
ATOM 843 C C . MET A 1 110 ? 5.195 -4.68 -10.766 1 89.88 110 MET A C 1
ATOM 845 O O . MET A 1 110 ? 5.133 -3.58 -10.211 1 89.88 110 MET A O 1
ATOM 849 N N . TRP A 1 111 ? 5.363 -5.797 -10.18 1 89.56 111 TRP A N 1
ATOM 850 C CA . TRP A 1 111 ? 5.469 -5.832 -8.727 1 89.56 111 TRP A CA 1
ATOM 851 C C . TRP A 1 111 ? 6.758 -5.168 -8.25 1 89.56 111 TRP A C 1
ATOM 853 O O . TRP A 1 111 ? 6.773 -4.492 -7.219 1 89.56 111 TRP A O 1
ATOM 863 N N . PHE A 1 112 ? 7.84 -5.371 -9.031 1 92.56 112 PHE A N 1
ATOM 864 C CA . PHE A 1 112 ? 9.102 -4.723 -8.703 1 92.56 112 PHE A CA 1
ATOM 865 C C . PHE A 1 112 ? 8.977 -3.207 -8.789 1 92.56 112 PHE A C 1
ATOM 867 O O . PHE A 1 112 ? 9.391 -2.492 -7.879 1 92.56 112 PHE A O 1
ATOM 874 N N . LEU A 1 113 ? 8.414 -2.742 -9.812 1 93.38 113 LEU A N 1
ATOM 875 C CA . LEU A 1 113 ? 8.25 -1.309 -10.031 1 93.38 113 LEU A CA 1
ATOM 876 C C . LEU A 1 113 ? 7.387 -0.688 -8.938 1 93.38 113 LEU A C 1
ATOM 878 O O . LEU A 1 113 ? 7.762 0.325 -8.344 1 93.38 113 LEU A O 1
ATOM 882 N N . GLY A 1 114 ? 6.285 -1.296 -8.664 1 94 114 GLY A N 1
ATOM 883 C CA . GLY A 1 114 ? 5.375 -0.778 -7.66 1 94 114 GLY A CA 1
ATOM 884 C C . GLY A 1 114 ? 5.977 -0.742 -6.27 1 94 114 GLY A C 1
ATOM 885 O O . GLY A 1 114 ? 5.902 0.279 -5.582 1 94 114 GLY A O 1
ATOM 886 N N . SER A 1 115 ? 6.562 -1.805 -5.867 1 93.25 115 SER A N 1
ATOM 887 C CA . SER A 1 115 ? 7.129 -1.895 -4.523 1 93.25 115 SER A CA 1
ATOM 888 C C . SER A 1 115 ? 8.328 -0.972 -4.363 1 93.25 115 SER A C 1
ATOM 890 O O . SER A 1 115 ? 8.5 -0.336 -3.322 1 93.25 115 SER A O 1
ATOM 892 N N . SER A 1 116 ? 9.133 -0.915 -5.398 1 95.69 116 SER A N 1
ATOM 893 C CA . SER A 1 116 ? 10.266 0.003 -5.359 1 95.69 116 SER A CA 1
ATOM 894 C C . SER A 1 116 ? 9.797 1.454 -5.293 1 95.69 116 SER A C 1
ATOM 896 O O . SER A 1 116 ? 10.289 2.232 -4.473 1 95.69 116 SER A O 1
ATOM 898 N N . TRP A 1 117 ? 8.859 1.746 -6.121 1 96.06 117 TRP A N 1
ATOM 899 C CA . TRP A 1 117 ? 8.32 3.104 -6.148 1 96.06 117 TRP A CA 1
ATOM 900 C C . TRP A 1 117 ? 7.762 3.492 -4.785 1 96.06 117 TRP A C 1
ATOM 902 O O . TRP A 1 117 ? 8.055 4.574 -4.27 1 96.06 117 TRP A O 1
ATOM 912 N N . ALA A 1 118 ? 6.988 2.633 -4.25 1 96.62 118 ALA A N 1
ATOM 913 C CA . ALA A 1 118 ? 6.352 2.912 -2.967 1 96.62 118 ALA A CA 1
ATOM 914 C C . ALA A 1 118 ? 7.387 2.992 -1.848 1 96.62 118 ALA A C 1
ATOM 916 O O . ALA A 1 118 ? 7.297 3.854 -0.971 1 96.62 118 ALA A O 1
ATOM 917 N N . SER A 1 119 ? 8.328 2.131 -1.862 1 95.88 119 SER A N 1
ATOM 918 C CA . SER A 1 119 ? 9.359 2.146 -0.831 1 95.88 119 SER A CA 1
ATOM 919 C C . SER A 1 119 ? 10.195 3.422 -0.902 1 95.88 119 SER A C 1
ATOM 921 O O . SER A 1 119 ? 10.453 4.062 0.119 1 95.88 119 SER A O 1
ATOM 923 N N . PHE A 1 120 ? 10.523 3.844 -2.064 1 97.31 120 PHE A N 1
ATOM 924 C CA . PHE A 1 120 ? 11.414 4.98 -2.256 1 97.31 120 PHE A CA 1
ATOM 925 C C . PHE A 1 120 ? 10.664 6.297 -2.09 1 97.31 120 PHE A C 1
ATOM 927 O O . PHE A 1 120 ? 11.156 7.223 -1.444 1 97.31 120 PHE A O 1
ATOM 934 N N . PHE A 1 121 ? 9.469 6.316 -2.637 1 96.38 121 PHE A N 1
ATOM 935 C CA . PHE A 1 121 ? 8.836 7.629 -2.727 1 96.38 121 PHE A CA 1
ATOM 936 C C . PHE A 1 121 ? 7.758 7.785 -1.663 1 96.38 121 PHE A C 1
ATOM 938 O O . PHE A 1 121 ? 7.613 8.859 -1.07 1 96.38 121 PHE A O 1
ATOM 945 N N . TYR A 1 122 ? 6.984 6.77 -1.444 1 96 122 TYR A N 1
ATOM 946 C CA . TYR A 1 122 ? 5.965 6.918 -0.412 1 96 12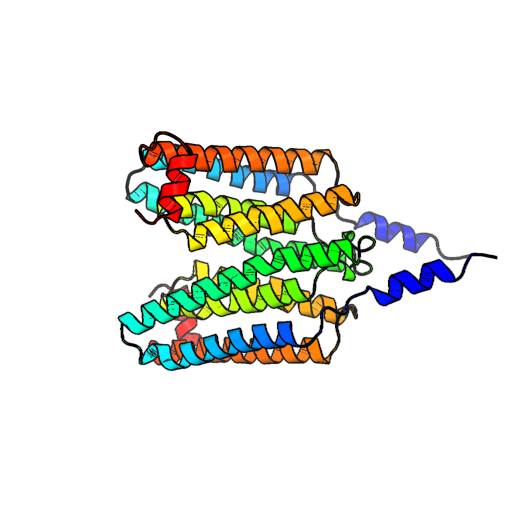2 TYR A CA 1
ATOM 947 C C . TYR A 1 122 ? 6.574 6.805 0.979 1 96 122 TYR A C 1
ATOM 949 O O . TYR A 1 122 ? 6.262 7.602 1.869 1 96 122 TYR A O 1
ATOM 957 N N . GLY A 1 123 ? 7.414 5.793 1.142 1 97 123 GLY A N 1
ATOM 958 C CA . GLY A 1 123 ? 8.086 5.625 2.418 1 97 123 GLY A CA 1
ATOM 959 C C . GLY A 1 123 ? 9.234 6.598 2.617 1 97 123 GLY A C 1
ATOM 960 O O . GLY A 1 123 ? 9.062 7.66 3.217 1 97 123 GLY A O 1
ATOM 961 N N . TYR A 1 124 ? 10.344 6.324 1.995 1 97.25 124 TYR A N 1
ATOM 962 C CA . TYR A 1 124 ? 11.586 7.059 2.211 1 97.25 124 TYR A CA 1
ATOM 963 C C . TYR A 1 124 ? 11.43 8.523 1.815 1 97.25 124 TYR A C 1
ATOM 965 O O . TYR A 1 124 ? 11.891 9.414 2.529 1 97.25 124 TYR A O 1
ATOM 973 N N . GLY A 1 125 ? 10.836 8.781 0.697 1 96.69 125 GLY A N 1
ATOM 974 C CA . GLY A 1 125 ? 10.656 10.148 0.239 1 96.69 125 GLY A CA 1
ATOM 975 C C . GLY A 1 125 ? 9.906 11.016 1.236 1 96.69 125 GLY A C 1
ATOM 976 O O . GLY A 1 125 ? 10.289 12.164 1.475 1 96.69 125 GLY A O 1
ATOM 977 N N . ASN A 1 126 ? 8.852 10.492 1.769 1 96.56 126 ASN A N 1
ATOM 978 C CA . ASN A 1 126 ? 8.094 11.273 2.74 1 96.56 126 ASN A CA 1
ATOM 979 C C . ASN A 1 126 ? 8.844 11.398 4.062 1 96.56 126 ASN A C 1
ATOM 981 O O . ASN A 1 126 ? 8.719 12.414 4.758 1 96.56 126 ASN A O 1
ATOM 985 N N . LEU A 1 127 ? 9.664 10.422 4.41 1 95.94 127 LEU A N 1
ATOM 986 C CA . LEU A 1 127 ? 10.531 10.578 5.57 1 95.94 127 LEU A CA 1
ATOM 987 C C . LEU A 1 127 ? 11.531 11.711 5.352 1 95.94 127 LEU A C 1
ATOM 989 O O . LEU A 1 127 ? 11.82 12.477 6.273 1 95.94 127 LEU A O 1
ATOM 993 N N . ALA A 1 128 ? 12.023 11.805 4.176 1 96.75 128 ALA A N 1
ATOM 994 C CA . ALA A 1 128 ? 12.945 12.891 3.842 1 96.75 128 ALA A CA 1
ATOM 995 C C . ALA A 1 128 ? 12.258 14.25 3.969 1 96.75 128 ALA A C 1
ATOM 997 O O . ALA A 1 128 ? 12.844 15.203 4.488 1 96.75 128 ALA A O 1
ATOM 998 N N . CYS A 1 129 ? 11 14.32 3.508 1 94.81 129 CYS A N 1
ATOM 999 C CA . CYS A 1 129 ? 10.242 15.555 3.643 1 94.81 129 CYS A CA 1
ATOM 1000 C C . CYS A 1 129 ? 10.023 15.906 5.109 1 94.81 129 CYS A C 1
ATOM 1002 O O . CYS A 1 129 ? 10.211 17.062 5.512 1 94.81 129 CYS A O 1
ATOM 1004 N N . LEU A 1 130 ? 9.688 14.898 5.863 1 95.62 130 LEU A N 1
ATOM 1005 C CA . LEU A 1 130 ? 9.477 15.102 7.293 1 95.62 130 LEU A CA 1
ATOM 1006 C C . LEU A 1 130 ? 10.75 15.602 7.965 1 95.62 130 LEU A C 1
ATOM 1008 O O . LEU A 1 130 ? 10.695 16.469 8.836 1 95.62 130 LEU A O 1
ATOM 1012 N N . TYR A 1 131 ? 11.844 15.023 7.578 1 95 131 TYR A N 1
ATOM 1013 C CA . TYR A 1 131 ? 13.125 15.461 8.125 1 95 131 TYR A CA 1
ATOM 1014 C C . TYR A 1 131 ? 13.438 16.891 7.688 1 95 131 TYR A C 1
ATOM 1016 O O . TYR A 1 131 ? 13.867 17.703 8.5 1 95 131 TYR A O 1
ATOM 1024 N N . TRP A 1 132 ? 13.242 17.188 6.418 1 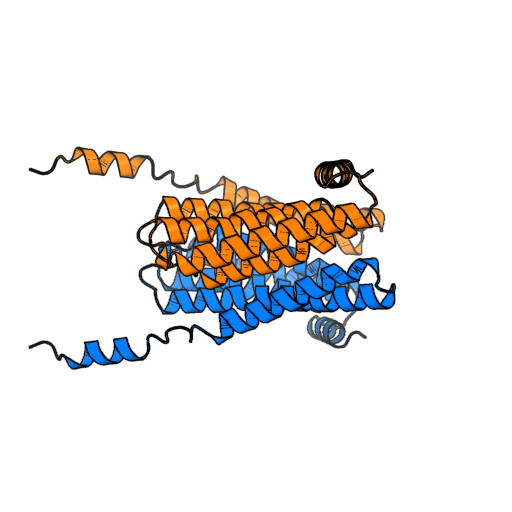94.94 132 TRP A N 1
ATOM 1025 C CA . TRP A 1 132 ? 13.516 18.5 5.863 1 94.94 132 TRP A CA 1
ATOM 1026 C C . TRP A 1 132 ? 12.711 19.578 6.582 1 94.94 132 TRP A C 1
ATOM 1028 O O . TRP A 1 132 ? 13.203 20.688 6.793 1 94.94 132 TRP A O 1
ATOM 1038 N N . PHE A 1 133 ? 11.508 19.281 7 1 92.75 133 PHE A N 1
ATOM 1039 C CA . PHE A 1 133 ? 10.633 20.25 7.652 1 92.75 133 PHE A CA 1
ATOM 1040 C C . PHE A 1 133 ? 10.68 20.078 9.164 1 92.75 133 PHE A C 1
ATOM 1042 O O . PHE A 1 133 ? 9.742 20.453 9.867 1 92.75 133 PHE A O 1
ATOM 1049 N N . ASN A 1 134 ? 11.672 19.406 9.68 1 91.94 134 ASN A N 1
ATOM 1050 C CA . ASN A 1 134 ? 12.039 19.328 11.086 1 91.94 134 ASN A CA 1
ATOM 1051 C C . ASN A 1 134 ? 10.945 18.641 11.906 1 91.94 134 ASN A C 1
ATOM 1053 O O . ASN A 1 134 ? 10.656 19.062 13.031 1 91.94 134 ASN A O 1
ATOM 1057 N N . SER A 1 135 ? 10.312 17.609 11.312 1 91.88 135 SER A N 1
ATOM 1058 C CA . SER A 1 135 ? 9.258 16.891 12.016 1 91.88 135 SER A CA 1
ATOM 1059 C C . SER A 1 135 ? 9.781 15.594 12.617 1 91.88 135 SER A C 1
ATOM 1061 O O . SER A 1 135 ? 9.102 14.961 13.422 1 91.88 135 SER A O 1
ATOM 1063 N N . ILE A 1 136 ? 10.984 15.227 12.234 1 93 136 ILE A N 1
ATOM 1064 C CA . ILE A 1 136 ? 11.602 14.047 12.828 1 93 136 ILE A CA 1
ATOM 1065 C C . ILE A 1 136 ? 13.07 14.336 13.141 1 93 136 ILE A C 1
ATOM 1067 O O . ILE A 1 136 ? 13.648 15.289 12.609 1 93 136 ILE A O 1
ATOM 1071 N N . SER A 1 137 ? 13.664 13.523 14.023 1 92.94 137 SER A N 1
ATOM 1072 C CA . SER A 1 137 ? 15.047 13.727 14.445 1 92.94 137 SER A CA 1
ATOM 1073 C C . SER A 1 137 ? 16.031 13.242 13.383 1 92.94 137 SER A C 1
ATOM 1075 O O . SER A 1 137 ? 15.672 12.406 12.539 1 92.94 137 SER A O 1
ATOM 1077 N N . LYS A 1 138 ? 17.234 13.758 13.391 1 94.31 138 LYS A N 1
ATOM 1078 C CA . LYS A 1 138 ? 18.312 13.352 12.484 1 94.31 138 LYS A CA 1
ATOM 1079 C C . LYS A 1 138 ? 18.672 11.883 12.695 1 94.31 138 LYS A C 1
ATOM 1081 O O . LYS A 1 138 ? 18.922 11.156 11.727 1 94.31 138 LYS A O 1
ATOM 1086 N N . GLU A 1 139 ? 18.703 11.445 13.945 1 90.75 139 GLU A N 1
ATOM 1087 C CA . GLU A 1 139 ? 19.047 10.062 14.273 1 90.75 139 GLU A CA 1
ATOM 1088 C C . GLU A 1 139 ? 18.062 9.086 13.648 1 90.75 139 GLU A C 1
ATOM 1090 O O . GLU A 1 139 ? 18.453 8.07 13.086 1 90.75 139 GLU A O 1
ATOM 1095 N N . PHE A 1 140 ? 16.797 9.43 13.766 1 89.69 140 PHE A N 1
ATOM 1096 C CA . PHE A 1 140 ? 15.742 8.594 13.195 1 89.69 140 PHE A CA 1
ATOM 1097 C C . PHE A 1 140 ? 15.883 8.508 11.68 1 89.69 140 PHE A C 1
ATOM 1099 O O . PHE A 1 140 ? 15.828 7.422 11.102 1 89.69 140 PHE A O 1
ATOM 1106 N N . PHE A 1 141 ? 16.078 9.664 11.062 1 95.19 141 PHE A N 1
ATOM 1107 C CA . PHE A 1 141 ? 16.188 9.711 9.609 1 95.19 141 PHE A CA 1
ATOM 1108 C C . PHE A 1 141 ? 17.406 8.945 9.125 1 95.19 141 PHE A C 1
ATOM 1110 O O . PHE A 1 141 ? 17.344 8.188 8.156 1 95.19 141 PHE A O 1
ATOM 1117 N N . LEU A 1 142 ? 18.562 9.07 9.797 1 93.56 142 LEU A N 1
ATOM 1118 C CA . LEU A 1 142 ? 19.797 8.391 9.406 1 93.56 142 LEU A CA 1
ATOM 1119 C C . LEU A 1 142 ? 19.672 6.883 9.586 1 93.56 142 LEU A C 1
ATOM 1121 O O . LEU A 1 142 ? 20.141 6.113 8.75 1 93.56 142 LEU A O 1
ATOM 1125 N N . ALA A 1 143 ? 19.047 6.469 10.672 1 91.5 143 ALA A N 1
ATOM 1126 C CA . ALA A 1 143 ? 18.828 5.043 10.898 1 91.5 143 ALA A CA 1
ATOM 1127 C C . ALA A 1 143 ? 17.938 4.441 9.812 1 91.5 143 ALA A C 1
ATOM 1129 O O . ALA A 1 143 ? 18.234 3.371 9.281 1 91.5 143 ALA A O 1
ATOM 1130 N N . ALA A 1 144 ? 16.859 5.133 9.477 1 92.75 144 ALA A N 1
ATOM 1131 C CA . ALA A 1 144 ? 15.953 4.668 8.43 1 92.75 144 ALA A CA 1
ATOM 1132 C C . ALA A 1 144 ? 16.672 4.59 7.082 1 92.75 144 ALA A C 1
ATOM 1134 O O . ALA A 1 144 ? 16.5 3.621 6.34 1 92.75 144 ALA A O 1
ATOM 1135 N N . THR A 1 145 ? 17.516 5.598 6.828 1 94.38 145 THR A N 1
ATOM 1136 C CA . THR A 1 145 ? 18.25 5.656 5.566 1 94.38 145 THR A CA 1
ATOM 1137 C C . THR A 1 145 ? 19.25 4.508 5.473 1 94.38 145 THR A C 1
ATOM 1139 O O . THR A 1 145 ? 19.312 3.811 4.457 1 94.38 145 THR A O 1
ATOM 1142 N N . ALA A 1 146 ? 19.984 4.352 6.512 1 92.5 146 ALA A N 1
ATOM 1143 C CA . ALA A 1 146 ? 21 3.297 6.52 1 92.5 146 ALA A CA 1
ATOM 1144 C C . ALA A 1 146 ? 20.359 1.92 6.367 1 92.5 146 ALA A C 1
ATOM 1146 O O . ALA A 1 146 ? 20.812 1.099 5.57 1 92.5 146 ALA A O 1
ATOM 1147 N N . GLY A 1 147 ? 19.297 1.657 7.152 1 90.69 147 GLY A N 1
ATOM 1148 C CA . GLY A 1 147 ? 18.594 0.395 7.031 1 90.69 147 GLY A CA 1
ATOM 1149 C C . GLY A 1 147 ? 18.031 0.154 5.641 1 90.69 147 GLY A C 1
ATOM 1150 O O . GLY A 1 147 ? 18.109 -0.959 5.117 1 90.69 147 GLY A O 1
ATOM 1151 N N . PHE A 1 148 ? 17.547 1.165 5.074 1 93.44 148 PHE A N 1
ATOM 1152 C CA . PHE A 1 148 ? 16.953 1.085 3.75 1 93.44 148 PHE A CA 1
ATOM 1153 C C . PHE A 1 148 ? 18 0.755 2.699 1 93.44 148 PHE A C 1
ATOM 1155 O O . PHE A 1 148 ? 17.812 -0.155 1.888 1 93.44 148 PHE A O 1
ATOM 1162 N N . GLU A 1 149 ? 19.109 1.508 2.682 1 93.19 149 GLU A N 1
ATOM 1163 C CA . GLU A 1 149 ? 20.188 1.3 1.717 1 93.19 149 GLU A CA 1
ATOM 1164 C C . GLU A 1 149 ? 20.797 -0.094 1.855 1 93.19 149 GLU A C 1
ATOM 1166 O O . GLU A 1 149 ? 21.094 -0.747 0.854 1 93.19 149 GLU A O 1
ATOM 1171 N N . LEU A 1 150 ? 20.969 -0.496 3.068 1 90.38 150 LEU A N 1
ATOM 1172 C CA . LEU A 1 150 ? 21.516 -1.824 3.301 1 90.38 150 LEU A CA 1
ATOM 1173 C C . LEU A 1 150 ? 20.578 -2.906 2.771 1 90.38 150 LEU A C 1
ATOM 1175 O O . LEU A 1 150 ? 21.031 -3.863 2.137 1 90.38 150 LEU A O 1
ATOM 1179 N N . TRP A 1 151 ? 19.297 -2.725 3.01 1 88.69 151 TRP A N 1
ATOM 1180 C CA . TRP A 1 151 ? 18.328 -3.721 2.568 1 88.69 151 TRP A CA 1
ATOM 1181 C C . TRP A 1 151 ? 18.281 -3.791 1.045 1 88.69 151 TRP A C 1
ATOM 1183 O O . TRP A 1 151 ? 18.312 -4.879 0.466 1 88.69 151 TRP A O 1
ATOM 1193 N N . ILE A 1 152 ? 18.172 -2.65 0.432 1 91.88 152 ILE A N 1
ATOM 1194 C CA . ILE A 1 152 ? 18.078 -2.6 -1.023 1 91.88 152 ILE A CA 1
ATOM 1195 C C . ILE A 1 152 ? 19.359 -3.156 -1.642 1 91.88 152 ILE A C 1
ATOM 1197 O O . ILE A 1 152 ? 19.312 -3.92 -2.607 1 91.88 152 ILE A O 1
ATOM 1201 N N . GLY A 1 153 ? 20.5 -2.77 -1.125 1 90.25 153 GLY A N 1
ATOM 1202 C CA . GLY A 1 153 ? 21.75 -3.307 -1.605 1 90.25 153 GLY A CA 1
ATOM 1203 C C . GLY A 1 153 ? 21.844 -4.816 -1.502 1 90.25 153 GLY A C 1
ATOM 1204 O O . GLY A 1 153 ? 22.25 -5.488 -2.451 1 90.25 153 GLY A O 1
ATOM 1205 N N . MET A 1 154 ? 21.438 -5.27 -0.419 1 87.56 154 MET A N 1
ATOM 1206 C CA . MET A 1 154 ? 21.469 -6.711 -0.201 1 87.56 154 MET A CA 1
ATOM 1207 C C . MET A 1 154 ? 20.5 -7.422 -1.149 1 87.56 154 MET A C 1
ATOM 1209 O O . MET A 1 154 ? 20.828 -8.484 -1.68 1 87.56 154 MET A O 1
ATOM 1213 N N . ALA A 1 155 ? 19.344 -6.898 -1.282 1 87.88 155 ALA A N 1
ATOM 1214 C CA . ALA A 1 155 ? 18.344 -7.504 -2.164 1 87.88 155 ALA A CA 1
ATOM 1215 C C . ALA A 1 155 ? 18.875 -7.605 -3.594 1 87.88 155 ALA A C 1
ATOM 1217 O O . ALA A 1 155 ? 18.734 -8.648 -4.238 1 87.88 155 ALA A O 1
ATOM 1218 N N . LEU A 1 156 ? 19.5 -6.566 -4.09 1 90.75 156 LEU A N 1
ATOM 1219 C CA . LEU A 1 156 ? 20.016 -6.555 -5.457 1 90.75 156 LEU A CA 1
ATOM 1220 C C . LEU A 1 156 ? 21.203 -7.492 -5.598 1 90.75 156 LEU A C 1
ATOM 1222 O O . LEU A 1 156 ? 21.344 -8.188 -6.605 1 90.75 156 LEU A O 1
ATOM 1226 N N . TRP A 1 157 ? 22.031 -7.512 -4.598 1 89.38 157 TRP A N 1
ATOM 1227 C CA . TRP A 1 157 ? 23.188 -8.398 -4.617 1 89.38 157 TRP A CA 1
ATOM 1228 C C . TRP A 1 157 ? 22.75 -9.859 -4.637 1 89.38 157 TRP A C 1
ATOM 1230 O O . TRP A 1 157 ? 23.281 -10.656 -5.418 1 89.38 157 TRP A O 1
ATOM 1240 N N . ARG A 1 158 ? 21.875 -10.18 -3.82 1 84.38 158 ARG A N 1
ATOM 1241 C CA . ARG A 1 158 ? 21.406 -11.562 -3.75 1 84.38 158 ARG A CA 1
ATOM 1242 C C . ARG A 1 158 ? 20.75 -11.984 -5.059 1 84.38 158 ARG A C 1
ATOM 1244 O O . ARG A 1 158 ? 20.906 -13.125 -5.5 1 84.38 158 ARG A O 1
ATOM 1251 N N . ASP A 1 159 ? 19.953 -11.125 -5.57 1 86.88 159 ASP A N 1
ATOM 1252 C CA . ASP A 1 159 ? 19.328 -11.414 -6.855 1 86.88 159 ASP A CA 1
ATOM 1253 C C . ASP A 1 159 ? 20.375 -11.727 -7.918 1 86.88 159 ASP A C 1
ATOM 1255 O O . ASP A 1 159 ? 20.203 -12.641 -8.727 1 86.88 159 ASP A O 1
ATOM 1259 N N . THR A 1 160 ? 21.422 -11.023 -7.938 1 89.25 160 THR A N 1
ATOM 1260 C CA . THR A 1 160 ? 22.516 -11.203 -8.883 1 89.25 160 THR A CA 1
ATOM 1261 C C . THR A 1 160 ? 23.172 -12.578 -8.711 1 89.25 160 THR A C 1
ATOM 1263 O O . THR A 1 160 ? 23.406 -13.289 -9.688 1 89.25 160 THR A O 1
ATOM 1266 N N . VAL A 1 161 ? 23.359 -12.977 -7.547 1 85.81 161 VAL A N 1
ATOM 1267 C CA . VAL A 1 161 ? 24.031 -14.242 -7.234 1 85.81 161 VAL A CA 1
ATOM 1268 C C . VAL A 1 161 ? 23.109 -15.406 -7.602 1 85.81 161 VAL A C 1
ATOM 1270 O O . VAL A 1 161 ? 23.547 -16.375 -8.234 1 85.81 161 VAL A O 1
ATOM 1273 N N . VAL A 1 162 ? 21.906 -15.281 -7.266 1 82.88 162 VAL A N 1
ATOM 1274 C CA . VAL A 1 162 ? 20.969 -16.375 -7.453 1 82.88 162 VAL A CA 1
ATOM 1275 C C . VAL A 1 162 ? 20.766 -16.641 -8.945 1 82.88 162 VAL A C 1
ATOM 1277 O O . VAL A 1 162 ? 20.641 -17.781 -9.375 1 82.88 162 VAL A O 1
ATOM 1280 N N . HIS A 1 163 ? 20.797 -15.633 -9.75 1 86.5 163 HIS A N 1
ATOM 1281 C CA . HIS A 1 163 ? 20.531 -15.797 -11.172 1 86.5 163 HIS A CA 1
ATOM 1282 C C . HIS A 1 163 ? 21.812 -15.867 -11.977 1 86.5 163 HIS A C 1
ATOM 1284 O O . HIS A 1 163 ? 21.797 -16.016 -13.203 1 86.5 163 HIS A O 1
ATOM 1290 N N . GLY A 1 164 ? 22.938 -15.766 -11.273 1 88.69 164 GLY A N 1
ATOM 1291 C CA . GLY A 1 164 ? 24.219 -15.938 -11.914 1 88.69 164 GLY A CA 1
ATOM 1292 C C . GLY A 1 164 ? 24.594 -14.805 -12.844 1 88.69 164 GLY A C 1
ATOM 1293 O O . GLY A 1 164 ? 25.188 -15.023 -13.906 1 88.69 164 GLY A O 1
ATOM 1294 N N . TYR A 1 165 ? 24.094 -13.68 -12.531 1 89.06 165 TYR A N 1
ATOM 1295 C CA . TYR A 1 165 ? 24.422 -12.523 -13.367 1 89.06 165 TYR A CA 1
ATOM 1296 C C . TYR A 1 165 ? 25.75 -11.922 -12.961 1 89.06 165 TYR A C 1
ATOM 1298 O O . TYR A 1 165 ? 26.266 -12.195 -11.875 1 89.06 165 TYR A O 1
ATOM 1306 N N . SER A 1 166 ? 26.344 -11.125 -13.82 1 92.31 166 SER A N 1
ATOM 1307 C CA . SER A 1 166 ? 27.672 -10.539 -13.586 1 92.31 166 SER A CA 1
ATOM 1308 C C . SER A 1 166 ? 27.578 -9.312 -12.68 1 92.31 166 SER A C 1
ATOM 1310 O O . SER A 1 166 ? 28.516 -9 -11.953 1 92.31 166 SER A O 1
ATOM 1312 N N . SER A 1 167 ? 26.375 -8.633 -12.797 1 92.5 167 SER A N 1
ATOM 1313 C CA . SER A 1 167 ? 26.172 -7.441 -11.984 1 92.5 167 SER A CA 1
ATOM 1314 C C . SER A 1 167 ? 24.703 -7.219 -11.68 1 92.5 167 SER A C 1
ATOM 1316 O O . SER A 1 167 ? 23.828 -7.746 -12.383 1 92.5 167 SER A O 1
ATOM 1318 N N . PRO A 1 168 ? 24.5 -6.449 -10.609 1 91.31 168 PRO A N 1
ATOM 1319 C CA . PRO A 1 168 ? 23.109 -6.105 -10.328 1 91.31 168 PRO A CA 1
ATOM 1320 C C . PRO A 1 168 ? 22.438 -5.352 -11.469 1 91.31 168 PRO A C 1
ATOM 1322 O O . PRO A 1 168 ? 21.234 -5.48 -11.68 1 91.31 168 PRO A O 1
ATOM 1325 N N . PHE A 1 169 ? 23.219 -4.594 -12.188 1 92.44 169 PHE A N 1
ATOM 1326 C CA . PHE A 1 169 ? 22.672 -3.859 -13.328 1 92.44 169 PHE A CA 1
ATOM 1327 C C . PHE A 1 169 ? 22.188 -4.82 -14.406 1 92.44 169 PHE A C 1
ATOM 1329 O O . PHE A 1 169 ? 21.141 -4.605 -15.016 1 92.44 169 PHE A O 1
ATOM 1336 N N . THR A 1 170 ? 22.859 -5.852 -14.672 1 91.44 170 THR A N 1
ATOM 1337 C CA . THR A 1 170 ? 22.453 -6.867 -15.633 1 91.44 170 THR A CA 1
ATOM 1338 C C . THR A 1 170 ? 21.172 -7.555 -15.18 1 91.44 170 THR A C 1
ATOM 1340 O O . THR A 1 170 ? 20.266 -7.797 -15.984 1 91.44 170 THR A O 1
ATOM 1343 N N . SER A 1 171 ? 21.156 -7.836 -13.953 1 89.62 171 SER A N 1
ATOM 1344 C CA . SER A 1 171 ? 19.969 -8.469 -13.383 1 89.62 171 SER A CA 1
ATOM 1345 C C . SER A 1 171 ? 18.734 -7.613 -13.586 1 89.62 171 SER A C 1
ATOM 1347 O O . SER A 1 171 ? 17.688 -8.117 -13.992 1 89.62 171 SER A O 1
ATOM 1349 N N . LEU A 1 172 ? 18.891 -6.336 -13.344 1 92.44 172 LEU A N 1
ATOM 1350 C CA . LEU A 1 172 ? 17.781 -5.41 -13.508 1 92.44 172 LEU A CA 1
ATOM 1351 C C . LEU A 1 172 ? 17.391 -5.277 -14.977 1 92.44 172 LEU A C 1
ATOM 1353 O O . LEU A 1 172 ? 16.203 -5.199 -15.305 1 92.44 172 LEU A O 1
ATOM 1357 N N . LYS A 1 173 ? 18.375 -5.254 -15.852 1 91.31 173 LYS A N 1
ATOM 1358 C CA . LYS A 1 173 ? 18.109 -5.191 -17.281 1 91.31 173 LYS A CA 1
ATOM 1359 C C . LYS A 1 173 ? 17.312 -6.406 -17.75 1 91.31 173 LYS A C 1
ATOM 1361 O O . LYS A 1 173 ? 16.375 -6.273 -18.547 1 91.31 173 LYS A O 1
ATOM 1366 N N . GLU A 1 174 ? 17.625 -7.52 -17.234 1 90.06 174 GLU A N 1
ATOM 1367 C CA . GLU A 1 174 ? 16.922 -8.75 -17.578 1 90.06 174 GLU A CA 1
ATOM 1368 C C . GLU A 1 174 ? 15.492 -8.742 -17.047 1 90.06 174 GLU A C 1
ATOM 1370 O O . GLU A 1 174 ? 14.578 -9.273 -17.688 1 90.06 174 GLU A O 1
ATOM 1375 N N . LEU A 1 175 ? 15.32 -8.156 -15.875 1 90.62 175 LEU A N 1
ATOM 1376 C CA . LEU A 1 175 ? 13.977 -8.031 -15.312 1 90.62 175 LEU A CA 1
ATOM 1377 C C . LEU A 1 175 ? 13.094 -7.16 -16.203 1 90.62 175 LEU A C 1
ATOM 1379 O O . LEU A 1 175 ? 11.938 -7.5 -16.453 1 90.62 175 LEU A O 1
ATOM 1383 N N . ILE A 1 176 ? 13.633 -6.102 -16.703 1 89.19 176 ILE A N 1
ATOM 1384 C CA . ILE A 1 176 ? 12.883 -5.148 -17.516 1 89.19 176 ILE A CA 1
ATOM 1385 C C . ILE A 1 176 ? 12.625 -5.734 -18.906 1 89.19 176 ILE A C 1
ATOM 1387 O O . ILE A 1 176 ? 11.531 -5.578 -19.453 1 89.19 176 ILE A O 1
ATOM 1391 N N . SER A 1 177 ? 13.609 -6.496 -19.391 1 85.94 177 SER A N 1
ATOM 1392 C CA . SER A 1 177 ? 13.5 -7.027 -20.75 1 85.94 177 SER A CA 1
ATOM 1393 C C . SER A 1 177 ? 12.625 -8.281 -20.781 1 85.94 177 SER A C 1
ATOM 1395 O O . SER A 1 177 ? 12.125 -8.664 -21.828 1 85.94 177 SER A O 1
ATOM 1397 N N . GLY A 1 178 ? 12.305 -8.906 -19.656 1 77.19 178 GLY A N 1
ATOM 1398 C CA . GLY A 1 178 ? 11.531 -10.141 -19.625 1 77.19 178 GLY A CA 1
ATOM 1399 C C . GLY A 1 178 ? 12.281 -11.336 -20.172 1 77.19 178 GLY A C 1
ATOM 1400 O O . GLY A 1 178 ? 11.672 -12.312 -20.609 1 77.19 178 GLY A O 1
ATOM 1401 N N . SER A 1 179 ? 13.484 -11.32 -20.375 1 62.41 179 SER A N 1
ATOM 1402 C CA . SER A 1 179 ? 14.25 -12.406 -20.984 1 62.41 179 SER A CA 1
ATOM 1403 C C . SER A 1 179 ? 14.836 -13.336 -19.922 1 62.41 179 SER A C 1
ATOM 1405 O O . SER A 1 179 ? 15.062 -12.914 -18.781 1 62.41 179 SER A O 1
ATOM 1407 N N . MET B 1 1 ? -7.332 35.656 34.656 1 23.41 1 MET B N 1
ATOM 1408 C CA . MET B 1 1 ? -6.398 34.75 35.344 1 23.41 1 MET B CA 1
ATOM 1409 C C . MET B 1 1 ? -6.578 33.312 34.844 1 23.41 1 MET B C 1
ATOM 1411 O O . MET B 1 1 ? -7.59 32.688 35.156 1 23.41 1 MET B O 1
ATOM 1415 N N . GLN B 1 2 ? -6.273 32.969 33.656 1 25.84 2 GLN B N 1
ATOM 1416 C CA . GLN B 1 2 ? -6.613 31.75 32.938 1 25.84 2 GLN B CA 1
ATOM 1417 C C . GLN B 1 2 ? -5.992 30.531 33.594 1 25.84 2 GLN B C 1
ATOM 1419 O O . GLN B 1 2 ? -4.84 30.562 34.031 1 25.84 2 GLN B O 1
ATOM 1424 N N . ASN B 1 3 ? -6.805 29.516 34.156 1 29.97 3 ASN B N 1
ATOM 1425 C CA . ASN B 1 3 ? -6.438 28.438 35.062 1 29.97 3 ASN B CA 1
ATOM 1426 C C . ASN B 1 3 ? -5.297 27.594 34.5 1 29.97 3 ASN B C 1
ATOM 1428 O O . ASN B 1 3 ? -5.375 27.125 33.344 1 29.97 3 ASN B O 1
ATOM 1432 N N . PRO B 1 4 ? -4.066 27.516 35.125 1 36.56 4 PRO B N 1
ATOM 1433 C CA . PRO B 1 4 ? -2.859 26.797 34.719 1 36.56 4 PRO B CA 1
ATOM 1434 C C . PRO B 1 4 ? -3.111 25.297 34.531 1 36.56 4 PRO B C 1
ATOM 1436 O O . PRO B 1 4 ? -2.191 24.562 34.188 1 36.56 4 PRO B O 1
ATOM 1439 N N . LYS B 1 5 ? -4.137 24.766 35.156 1 34.56 5 LYS B N 1
ATOM 1440 C CA . LYS B 1 5 ? -4.379 23.328 35.219 1 34.56 5 LYS B CA 1
ATOM 1441 C C . LYS B 1 5 ? -4.594 22.719 33.844 1 34.56 5 LYS B C 1
ATOM 1443 O O . LYS B 1 5 ? -4.566 21.5 33.688 1 34.56 5 LYS B O 1
ATOM 1448 N N . GLU B 1 6 ? -5.152 23.375 32.906 1 31.33 6 GLU B N 1
ATOM 1449 C CA . GLU B 1 6 ? -5.531 22.734 31.672 1 31.33 6 GLU B CA 1
ATOM 1450 C C . GLU B 1 6 ? -4.301 22.391 30.828 1 31.33 6 GLU B C 1
ATOM 1452 O O . GLU B 1 6 ? -4.379 21.578 29.906 1 31.33 6 GLU B O 1
ATOM 1457 N N . HIS B 1 7 ? -3.201 23.156 31.031 1 29.89 7 HIS B N 1
ATOM 1458 C CA . HIS B 1 7 ? -2.01 22.875 30.234 1 29.89 7 HIS B CA 1
ATOM 1459 C C . HIS B 1 7 ? -1.333 21.594 30.703 1 29.89 7 HIS B C 1
ATOM 1461 O O . HIS B 1 7 ? -0.578 20.969 29.953 1 29.89 7 HIS B O 1
ATOM 1467 N N . VAL B 1 8 ? -1.46 21.25 32 1 29.66 8 VAL B N 1
ATOM 1468 C CA . VAL B 1 8 ? -0.695 20.141 32.562 1 29.66 8 VAL B CA 1
ATOM 1469 C C . VAL B 1 8 ? -1.218 18.812 32 1 29.66 8 VAL B C 1
ATOM 1471 O O . VAL B 1 8 ? -0.445 17.875 31.781 1 29.66 8 VAL B O 1
ATOM 1474 N N . MET B 1 9 ? -2.541 18.719 32.031 1 28.7 9 MET B N 1
ATOM 1475 C CA . MET B 1 9 ? -3.029 17.359 31.734 1 28.7 9 MET B CA 1
ATOM 1476 C C . MET B 1 9 ? -2.627 16.938 30.328 1 28.7 9 MET B C 1
ATOM 1478 O O . MET B 1 9 ? -2.527 15.742 30.047 1 28.7 9 MET B O 1
ATOM 1482 N N . TRP B 1 10 ? -2.639 17.891 29.453 1 29.02 10 TRP B N 1
ATOM 1483 C CA . TRP B 1 10 ? -2.406 17.484 28.062 1 29.02 10 TRP B CA 1
ATOM 1484 C C . TRP B 1 10 ? -0.958 17.062 27.859 1 29.02 10 TRP B C 1
ATOM 1486 O O . TRP B 1 10 ? -0.636 16.375 26.875 1 29.02 10 TRP B O 1
ATOM 1496 N N . SER B 1 11 ? -0.034 17.594 28.609 1 29.41 11 SER B N 1
ATOM 1497 C CA . SER B 1 11 ? 1.363 17.188 28.5 1 29.41 11 SER B CA 1
ATOM 1498 C C . SER B 1 11 ? 1.558 15.742 28.922 1 29.41 11 SER B C 1
ATOM 1500 O O . SER B 1 11 ? 2.586 15.133 28.609 1 29.41 11 SER B O 1
ATOM 1502 N N . THR B 1 12 ? 0.881 15.312 29.953 1 29.25 12 THR B N 1
ATOM 1503 C CA . THR B 1 12 ? 1.187 13.992 30.5 1 29.25 12 THR B CA 1
ATOM 1504 C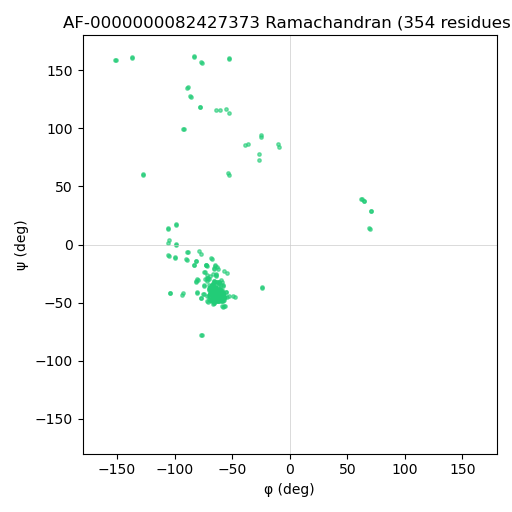 C . THR B 1 12 ? 0.834 12.898 29.5 1 29.25 12 THR B C 1
ATOM 1506 O O . THR B 1 12 ? 1.514 11.867 29.438 1 29.25 12 THR B O 1
ATOM 1509 N N . PHE B 1 13 ? -0.333 12.945 28.984 1 28.25 13 PHE B N 1
ATOM 1510 C CA . PHE B 1 13 ? -0.76 11.773 28.219 1 28.25 13 PHE B CA 1
ATOM 1511 C C . PHE B 1 13 ? -0.111 11.766 26.844 1 28.25 13 PHE B C 1
ATOM 1513 O O . PHE B 1 13 ? -0.617 11.117 25.922 1 28.25 13 PHE B O 1
ATOM 1520 N N . VAL B 1 14 ? 0.554 12.789 26.484 1 30.39 14 VAL B N 1
ATOM 1521 C CA . VAL B 1 14 ? 1.186 12.555 25.188 1 30.39 14 VAL B CA 1
ATOM 1522 C C . VAL B 1 14 ? 1.988 11.258 25.234 1 30.39 14 VAL B C 1
ATOM 1524 O O . VAL B 1 14 ? 3.033 11.188 25.891 1 30.39 14 VAL B O 1
ATOM 1527 N N . PRO B 1 15 ? 1.339 10.141 25.516 1 31.97 15 PRO B N 1
ATOM 1528 C CA . PRO B 1 15 ? 2.227 8.977 25.469 1 31.97 15 PRO B CA 1
ATOM 1529 C C . PRO B 1 15 ? 3.279 9.078 24.375 1 31.97 15 PRO B C 1
ATOM 1531 O O . PRO B 1 15 ? 2.953 9.398 23.219 1 31.97 15 PRO B O 1
ATOM 1534 N N . TYR B 1 16 ? 4.414 9.672 24.562 1 31.16 16 TYR B N 1
ATOM 1535 C CA . TYR B 1 16 ? 5.559 9.219 23.781 1 31.16 16 TYR B CA 1
ATOM 1536 C C . TYR B 1 16 ? 5.398 7.758 23.375 1 31.16 16 TYR B C 1
ATOM 1538 O O . TYR B 1 16 ? 5.23 6.883 24.219 1 31.16 16 TYR B O 1
ATOM 1546 N N . LEU B 1 17 ? 4.512 7.391 22.422 1 34.28 17 LEU B N 1
ATOM 1547 C CA . LEU B 1 17 ? 4.664 6.02 21.953 1 34.28 17 LEU B CA 1
ATOM 1548 C C . LEU B 1 17 ? 5.949 5.398 22.484 1 34.28 17 LEU B C 1
ATOM 1550 O O . LEU B 1 17 ? 7.031 5.961 22.328 1 34.28 17 LEU B O 1
ATOM 1554 N N . PRO B 1 18 ? 6.023 4.82 23.609 1 34.59 18 PRO B N 1
ATOM 1555 C CA . PRO B 1 18 ? 7.281 4.219 24.047 1 34.59 18 PRO B CA 1
ATOM 1556 C C . PRO B 1 18 ? 8.195 3.836 22.891 1 34.59 18 PRO B C 1
ATOM 1558 O O . PRO B 1 18 ? 7.75 3.178 21.938 1 34.59 18 PRO B O 1
ATOM 1561 N N . ASN B 1 19 ? 9.148 4.637 22.391 1 39.44 19 ASN B N 1
ATOM 1562 C CA . ASN B 1 19 ? 10.211 4.746 21.406 1 39.44 19 ASN B CA 1
ATOM 1563 C C . ASN B 1 19 ? 10.742 3.373 21 1 39.44 19 ASN B C 1
ATOM 1565 O O . ASN B 1 19 ? 11.383 3.234 19.953 1 39.44 19 ASN B O 1
ATOM 1569 N N . THR B 1 20 ? 10.859 2.371 21.922 1 41.53 20 THR B N 1
ATOM 1570 C CA . THR B 1 20 ? 11.781 1.245 21.875 1 41.53 20 THR B CA 1
ATOM 1571 C C . THR B 1 20 ? 11.133 0.037 21.203 1 41.53 20 THR B C 1
ATOM 1573 O O . THR B 1 20 ? 11.828 -0.856 20.719 1 41.53 20 THR B O 1
ATOM 1576 N N . ILE B 1 21 ? 9.875 -0.238 21.5 1 43.62 21 ILE B N 1
ATOM 1577 C CA . ILE B 1 21 ? 9.414 -1.543 21.031 1 43.62 21 ILE B CA 1
ATOM 1578 C C . ILE B 1 21 ? 9.195 -1.503 19.531 1 43.62 21 ILE B C 1
ATOM 1580 O O . ILE B 1 21 ? 9.508 -2.467 18.812 1 43.62 21 ILE B O 1
ATOM 1584 N N . LEU B 1 22 ? 8.594 -0.409 19.062 1 47.41 22 LEU B N 1
ATOM 1585 C CA . LEU B 1 22 ? 8.312 -0.326 17.641 1 47.41 22 LEU B CA 1
ATOM 1586 C C . LEU B 1 22 ? 9.594 -0.413 16.828 1 47.41 22 LEU B C 1
ATOM 1588 O O . LEU B 1 22 ? 9.68 -1.18 15.859 1 47.41 22 LEU B O 1
ATOM 1592 N N . PRO B 1 23 ? 10.547 0.39 17.25 1 51.81 23 PRO B N 1
ATOM 1593 C CA . PRO B 1 23 ? 11.812 0.181 16.547 1 51.81 23 PRO B CA 1
ATOM 1594 C C . PRO B 1 23 ? 12.352 -1.236 16.703 1 51.81 23 PRO B C 1
ATOM 1596 O O . PRO B 1 23 ? 12.922 -1.796 15.766 1 51.81 23 PRO B O 1
ATOM 1599 N N . GLY B 1 24 ? 12.094 -1.771 17.922 1 49.84 24 GLY B N 1
ATOM 1600 C CA . GLY B 1 24 ? 12.57 -3.125 18.141 1 49.84 24 GLY B CA 1
ATOM 1601 C C . GLY B 1 24 ? 11.844 -4.156 17.297 1 49.84 24 GLY B C 1
ATOM 1602 O O . GLY B 1 24 ? 12.469 -5.039 16.703 1 49.84 24 GLY B O 1
ATOM 1603 N N . ALA B 1 25 ? 10.547 -4.035 17.281 1 53.28 25 ALA B N 1
ATOM 1604 C CA . ALA B 1 25 ? 9.766 -4.988 16.5 1 53.28 25 ALA B CA 1
ATOM 1605 C C . ALA B 1 25 ? 10.07 -4.848 15.008 1 53.28 25 ALA B C 1
ATOM 1607 O O . ALA B 1 25 ? 10.227 -5.848 14.297 1 53.28 25 ALA B O 1
ATOM 1608 N N . LEU B 1 26 ? 10.164 -3.643 14.695 1 58.25 26 LEU B N 1
ATOM 1609 C CA . LEU B 1 26 ? 10.508 -3.422 13.297 1 58.25 26 LEU B CA 1
ATOM 1610 C C . LEU B 1 26 ? 11.898 -3.953 12.992 1 58.25 26 LEU B C 1
ATOM 1612 O O . LEU B 1 26 ? 12.125 -4.551 11.93 1 58.25 26 LEU B O 1
ATOM 1616 N N . SER B 1 27 ? 12.727 -3.695 13.984 1 56.12 27 SER B N 1
ATOM 1617 C CA . SER B 1 27 ? 14.078 -4.215 13.797 1 56.12 27 SER B CA 1
ATOM 1618 C C . SER B 1 27 ? 14.078 -5.738 13.703 1 56.12 27 SER B C 1
ATOM 1620 O O . SER B 1 27 ? 14.805 -6.316 12.898 1 56.12 27 SER B O 1
ATOM 1622 N N . PHE B 1 28 ? 13.312 -6.238 14.547 1 56.56 28 PHE B N 1
ATOM 1623 C CA . PHE B 1 28 ? 13.211 -7.695 14.531 1 56.56 28 PHE B CA 1
ATOM 1624 C C . PHE B 1 28 ? 12.688 -8.188 13.188 1 56.56 28 PHE B C 1
ATOM 1626 O O . PHE B 1 28 ? 13.25 -9.117 12.602 1 56.56 28 PHE B O 1
ATOM 1633 N N . VAL B 1 29 ? 11.75 -7.582 12.727 1 59.66 29 VAL B N 1
ATOM 1634 C CA . VAL B 1 29 ? 11.141 -8 11.469 1 59.66 29 VAL B CA 1
ATOM 1635 C C . VAL B 1 29 ? 12.148 -7.836 10.328 1 59.66 29 VAL B C 1
ATOM 1637 O O . VAL B 1 29 ? 12.289 -8.727 9.484 1 59.66 29 VAL B O 1
ATOM 1640 N N . VAL B 1 30 ? 12.898 -6.766 10.438 1 58.16 30 VAL B N 1
ATOM 1641 C CA . VAL B 1 30 ? 13.898 -6.52 9.406 1 58.16 30 VAL B CA 1
ATOM 1642 C C . VAL B 1 30 ? 15.008 -7.566 9.5 1 58.16 30 VAL B C 1
ATOM 1644 O O . VAL B 1 30 ? 15.477 -8.07 8.477 1 58.16 30 VAL B O 1
ATOM 1647 N N . ALA B 1 31 ? 15.344 -7.789 10.695 1 59.06 31 ALA B N 1
ATOM 1648 C CA . ALA B 1 31 ? 16.406 -8.781 10.891 1 59.06 31 ALA B CA 1
ATOM 1649 C C . ALA B 1 31 ? 15.977 -10.141 10.336 1 59.06 31 ALA B C 1
ATOM 1651 O O . ALA B 1 31 ? 16.75 -10.805 9.641 1 59.06 31 ALA B O 1
ATOM 1652 N N . VAL B 1 32 ? 14.828 -10.555 10.602 1 59.47 32 VAL B N 1
ATOM 1653 C CA . VAL B 1 32 ? 14.344 -11.852 10.133 1 59.47 32 VAL B CA 1
ATOM 1654 C C . VAL B 1 32 ? 14.266 -11.859 8.609 1 59.47 32 VAL B C 1
ATOM 1656 O O . VAL B 1 32 ? 14.68 -12.82 7.965 1 59.47 32 VAL B O 1
ATOM 1659 N N . ALA B 1 33 ? 13.883 -10.773 8.094 1 61.44 33 ALA B N 1
ATOM 1660 C CA . ALA B 1 33 ? 13.805 -10.68 6.641 1 61.44 33 ALA B CA 1
ATOM 1661 C C . ALA B 1 33 ? 15.188 -10.805 6.008 1 61.44 33 ALA B C 1
ATOM 1663 O O . ALA B 1 33 ? 15.352 -11.484 4.992 1 61.44 33 ALA B O 1
ATOM 1664 N N . ALA B 1 34 ? 16.109 -10.188 6.691 1 59.03 34 ALA B N 1
ATOM 1665 C CA . ALA B 1 34 ? 17.469 -10.25 6.184 1 59.03 34 ALA B CA 1
ATOM 1666 C C . ALA B 1 34 ? 18 -11.68 6.219 1 59.03 34 ALA B C 1
ATOM 1668 O O . ALA B 1 34 ? 18.641 -12.133 5.27 1 59.03 34 ALA B O 1
ATOM 1669 N N . VAL B 1 35 ? 17.781 -12.289 7.281 1 57.84 35 VAL B N 1
ATOM 1670 C CA . VAL B 1 35 ? 18.266 -13.664 7.434 1 57.84 35 VAL B CA 1
ATOM 1671 C C . VAL B 1 35 ? 17.625 -14.562 6.383 1 57.84 35 VAL B C 1
ATOM 1673 O O . VAL B 1 35 ? 18.281 -15.398 5.777 1 57.84 35 VAL B O 1
ATOM 1676 N N . VAL B 1 36 ? 16.484 -14.375 6.133 1 57.84 36 VAL B N 1
ATOM 1677 C CA . VAL B 1 36 ? 15.766 -15.219 5.184 1 57.84 36 VAL B CA 1
ATOM 1678 C C . VAL B 1 36 ? 16.312 -14.984 3.773 1 57.84 36 VAL B C 1
ATOM 1680 O O . VAL B 1 36 ? 16.562 -15.938 3.031 1 57.84 36 VAL B O 1
ATOM 1683 N N . MET B 1 37 ? 16.562 -13.805 3.527 1 58.25 37 MET B N 1
ATOM 1684 C CA . MET B 1 37 ? 17.094 -13.492 2.203 1 58.25 37 MET B CA 1
ATOM 1685 C C . MET B 1 37 ? 18.469 -14.109 2.01 1 58.25 37 MET B C 1
ATOM 1687 O O . MET B 1 37 ? 18.781 -14.609 0.928 1 58.25 37 MET B O 1
ATOM 1691 N N . ALA B 1 38 ? 19.141 -14.055 3.023 1 57.09 38 ALA B N 1
ATOM 1692 C CA . ALA B 1 38 ? 20.484 -14.617 2.965 1 57.09 38 ALA B CA 1
ATOM 1693 C C . ALA B 1 38 ? 20.438 -16.125 2.711 1 57.09 38 ALA B C 1
ATOM 1695 O O . ALA B 1 38 ? 21.344 -16.688 2.107 1 57.09 38 ALA B O 1
ATOM 1696 N N . ARG B 1 39 ? 19.391 -16.734 3.062 1 55.03 39 ARG B N 1
ATOM 1697 C CA . ARG B 1 39 ? 19.359 -18.188 3.016 1 55.03 39 ARG B CA 1
ATOM 1698 C C . ARG B 1 39 ? 18.531 -18.688 1.839 1 55.03 39 ARG B C 1
ATOM 1700 O O . ARG B 1 39 ? 18.406 -19.891 1.624 1 55.03 39 ARG B O 1
ATOM 1707 N N . LEU B 1 40 ? 17.875 -17.828 1.214 1 57.94 40 LEU B N 1
ATOM 1708 C CA . LEU B 1 40 ? 16.938 -18.188 0.15 1 57.94 40 LEU B CA 1
ATOM 1709 C C . LEU B 1 40 ? 17.641 -19.047 -0.904 1 57.94 40 LEU B C 1
ATOM 1711 O O . LEU B 1 40 ? 17.047 -20 -1.424 1 57.94 40 LEU B O 1
ATOM 1715 N N . GLY B 1 41 ? 18.844 -18.734 -1.364 1 56 41 GLY B N 1
ATOM 1716 C CA . GLY B 1 41 ? 19.484 -19.531 -2.393 1 56 41 GLY B CA 1
ATOM 1717 C C . GLY B 1 41 ? 19.75 -20.969 -1.958 1 56 41 GLY B C 1
ATOM 1718 O O . GLY B 1 41 ? 19.984 -21.844 -2.795 1 56 41 GLY B O 1
ATOM 1719 N N . LYS B 1 42 ? 19.781 -21.188 -0.7 1 62.47 42 LYS B N 1
ATOM 1720 C CA . LYS B 1 42 ? 20.125 -22.531 -0.219 1 62.47 42 LYS B CA 1
ATOM 1721 C C . LYS B 1 42 ? 18.891 -23.266 0.274 1 62.47 42 LYS B C 1
ATOM 1723 O O . LYS B 1 42 ? 18.984 -24.391 0.781 1 62.47 42 LYS B O 1
ATOM 1728 N N . LEU B 1 43 ? 17.828 -22.547 0.072 1 59.84 43 LEU B N 1
ATOM 1729 C CA . LEU B 1 43 ? 16.656 -23.172 0.677 1 59.84 43 LEU B CA 1
ATOM 1730 C C . LEU B 1 43 ? 15.977 -24.125 -0.303 1 59.84 43 LEU B C 1
ATOM 1732 O O . LEU B 1 43 ? 15.984 -23.875 -1.513 1 59.84 43 LEU B O 1
ATOM 1736 N N . SER B 1 44 ? 15.664 -25.297 0.316 1 68.5 44 SER B N 1
ATOM 1737 C CA . SER B 1 44 ? 14.82 -26.203 -0.443 1 68.5 44 SER B CA 1
ATOM 1738 C C . SER B 1 44 ? 13.555 -25.516 -0.932 1 68.5 44 SER B C 1
ATOM 1740 O O . SER B 1 44 ? 13.266 -24.375 -0.535 1 68.5 44 SER B O 1
ATOM 1742 N N . GLU B 1 45 ? 12.922 -26.047 -1.916 1 71.38 45 GLU B N 1
ATOM 1743 C CA . GLU B 1 45 ? 11.648 -25.531 -2.418 1 71.38 45 GLU B CA 1
ATOM 1744 C C . GLU B 1 45 ? 10.672 -25.266 -1.278 1 71.38 45 GLU B C 1
ATOM 1746 O O . GLU B 1 45 ? 10.008 -24.219 -1.246 1 71.38 45 GLU B O 1
ATOM 1751 N N . LYS B 1 46 ? 10.648 -26.297 -0.395 1 72.94 46 LYS B N 1
ATOM 1752 C CA . LYS B 1 46 ? 9.773 -26.172 0.769 1 72.94 46 LYS B CA 1
ATOM 1753 C C . LYS B 1 46 ? 10.195 -24.984 1.644 1 72.94 46 LYS B C 1
ATOM 1755 O O . LYS B 1 46 ? 9.352 -24.234 2.141 1 72.94 46 LYS B O 1
ATOM 1760 N N . GLY B 1 47 ? 11.445 -24.812 1.812 1 67 47 GLY B N 1
ATOM 1761 C CA . GLY B 1 47 ? 11.977 -23.703 2.596 1 67 47 GLY B CA 1
ATOM 1762 C C . GLY B 1 47 ? 11.688 -22.344 1.977 1 67 47 GLY B C 1
ATOM 1763 O O . GLY B 1 47 ? 11.328 -21.406 2.68 1 67 47 GLY B O 1
ATOM 1764 N N . THR B 1 48 ? 11.742 -22.281 0.707 1 67.38 48 THR B N 1
ATOM 1765 C CA . THR B 1 48 ? 11.492 -21.047 -0.022 1 67.38 48 THR B CA 1
ATOM 1766 C C . THR B 1 48 ? 10.031 -20.625 0.109 1 67.38 48 THR B C 1
ATOM 1768 O O . THR B 1 48 ? 9.727 -19.453 0.306 1 67.38 48 THR B O 1
ATOM 1771 N N . LYS B 1 49 ? 9.219 -21.641 0.042 1 72.5 49 LYS B N 1
ATOM 1772 C CA . LYS B 1 49 ? 7.789 -21.359 0.19 1 72.5 49 LYS B CA 1
ATOM 1773 C C . LYS B 1 49 ? 7.465 -20.875 1.599 1 72.5 49 LYS B C 1
ATOM 1775 O O . LYS B 1 49 ? 6.645 -19.969 1.774 1 72.5 49 LYS B O 1
ATOM 1780 N N . PHE B 1 50 ? 8.156 -21.516 2.533 1 74.25 50 PHE B N 1
ATOM 1781 C CA . PHE B 1 50 ? 7.938 -21.156 3.926 1 74.25 50 PHE B CA 1
ATOM 1782 C C . PHE B 1 50 ? 8.406 -19.719 4.188 1 74.25 50 PHE B C 1
ATOM 1784 O O . PHE B 1 50 ? 7.684 -18.922 4.785 1 74.25 50 PHE B O 1
ATOM 1791 N N . VAL B 1 51 ? 9.523 -19.375 3.752 1 68.56 51 VAL B N 1
ATOM 1792 C CA . VAL B 1 51 ? 10.086 -18.031 3.947 1 68.56 51 VAL B CA 1
ATOM 1793 C C . VAL B 1 51 ? 9.234 -17.016 3.201 1 68.56 51 VAL B C 1
ATOM 1795 O O . VAL B 1 51 ? 9 -15.906 3.707 1 68.56 51 VAL B O 1
ATOM 1798 N N . GLY B 1 52 ? 8.836 -17.344 2.1 1 71.94 52 GLY B N 1
ATOM 1799 C CA . GLY B 1 52 ? 7.957 -16.469 1.346 1 71.94 52 GLY B CA 1
ATOM 1800 C C . GLY B 1 52 ? 6.66 -16.156 2.072 1 71.94 52 GLY B C 1
ATOM 1801 O O . GLY B 1 52 ? 6.219 -15 2.094 1 71.94 52 GLY B O 1
ATOM 1802 N N . ALA B 1 53 ? 6.164 -17.156 2.674 1 75.62 53 ALA B N 1
ATOM 1803 C CA . ALA B 1 53 ? 4.91 -17 3.402 1 75.62 53 ALA B CA 1
ATOM 1804 C C . ALA B 1 53 ? 5.098 -16.094 4.621 1 75.62 53 ALA B C 1
ATOM 1806 O O . ALA B 1 53 ? 4.273 -15.211 4.879 1 75.62 53 ALA B O 1
ATOM 1807 N N . ILE B 1 54 ? 6.109 -16.203 5.266 1 75.56 54 ILE B N 1
ATOM 1808 C CA . ILE B 1 54 ? 6.383 -15.406 6.453 1 75.56 54 ILE B CA 1
ATOM 1809 C C . ILE B 1 54 ? 6.621 -13.953 6.051 1 75.56 54 ILE B C 1
ATOM 1811 O O . ILE B 1 54 ? 6.113 -13.031 6.699 1 75.56 54 ILE B O 1
ATOM 1815 N N . SER B 1 55 ? 7.348 -13.797 5.004 1 73.62 55 SER B N 1
ATOM 1816 C CA . SER B 1 55 ? 7.617 -12.445 4.527 1 73.62 55 SER B CA 1
ATOM 1817 C C . SER B 1 55 ? 6.336 -11.75 4.074 1 73.62 55 SER B C 1
ATOM 1819 O O . SER B 1 55 ? 6.129 -10.57 4.363 1 73.62 55 SER B O 1
ATOM 1821 N N . GLY B 1 56 ? 5.531 -12.547 3.459 1 79.19 56 GLY B N 1
ATOM 1822 C CA . GLY B 1 56 ? 4.25 -12.008 3.037 1 79.19 56 GLY B CA 1
ATOM 1823 C C . GLY B 1 56 ? 3.375 -11.57 4.199 1 79.19 56 GLY B C 1
ATOM 1824 O O . GLY B 1 56 ? 2.834 -10.461 4.191 1 79.19 56 GLY B O 1
ATOM 1825 N N . TRP B 1 57 ? 3.344 -12.375 5.215 1 83.62 57 TRP B N 1
ATOM 1826 C CA . TRP B 1 57 ? 2.535 -12.062 6.387 1 83.62 57 TRP B CA 1
ATOM 1827 C C . TRP B 1 57 ? 3.135 -10.891 7.164 1 83.62 57 TRP B C 1
ATOM 1829 O O . TRP B 1 57 ? 2.404 -10.039 7.676 1 83.62 57 TRP B O 1
ATOM 1839 N N . THR B 1 58 ? 4.367 -10.875 7.199 1 82.12 58 THR B N 1
ATOM 1840 C CA . THR B 1 58 ? 5.023 -9.758 7.879 1 82.12 58 THR B CA 1
ATOM 1841 C C . THR B 1 58 ? 4.734 -8.445 7.164 1 82.12 58 THR B C 1
ATOM 1843 O O . THR B 1 58 ? 4.367 -7.453 7.797 1 82.12 58 THR B O 1
ATOM 1846 N N . ALA B 1 59 ? 4.906 -8.438 5.871 1 84.5 59 ALA B N 1
ATOM 1847 C CA . ALA B 1 59 ? 4.602 -7.234 5.105 1 84.5 59 ALA B CA 1
ATOM 1848 C C . ALA B 1 59 ? 3.15 -6.809 5.301 1 84.5 59 ALA B C 1
ATOM 1850 O O . ALA B 1 59 ? 2.865 -5.629 5.504 1 84.5 59 ALA B O 1
ATOM 1851 N N . THR B 1 60 ? 2.309 -7.785 5.277 1 88.38 60 THR B N 1
ATOM 1852 C CA . THR B 1 60 ? 0.889 -7.5 5.453 1 88.38 60 THR B CA 1
ATOM 1853 C C . THR B 1 60 ? 0.63 -6.859 6.812 1 88.38 60 THR B C 1
ATOM 1855 O O . THR B 1 60 ? -0.084 -5.855 6.906 1 88.38 60 THR B O 1
ATOM 1858 N N . LEU B 1 61 ? 1.226 -7.363 7.828 1 87.81 61 LEU B N 1
ATOM 1859 C CA . LEU B 1 61 ? 1.043 -6.82 9.172 1 87.81 61 LEU B CA 1
ATOM 1860 C C . LEU B 1 61 ? 1.607 -5.406 9.266 1 87.81 61 LEU B C 1
ATOM 1862 O O . LEU B 1 61 ? 1.01 -4.535 9.898 1 87.81 61 LEU B O 1
ATOM 1866 N N . LEU B 1 62 ? 2.725 -5.227 8.688 1 88.12 62 LEU B N 1
ATOM 1867 C CA . LEU B 1 62 ? 3.293 -3.883 8.672 1 88.12 62 LEU B CA 1
ATOM 1868 C C . LEU B 1 62 ? 2.355 -2.904 7.969 1 88.12 62 LEU B C 1
ATOM 1870 O O . LEU B 1 62 ? 2.109 -1.806 8.469 1 88.12 62 LEU B O 1
ATOM 1874 N N . PHE B 1 63 ? 1.791 -3.324 6.859 1 91.75 63 PHE B N 1
ATOM 1875 C CA . PHE B 1 63 ? 0.861 -2.48 6.117 1 91.75 63 PHE B CA 1
ATOM 1876 C C . PHE B 1 63 ? -0.405 -2.229 6.93 1 91.75 63 PHE B C 1
ATOM 1878 O O . PHE B 1 63 ? -0.997 -1.151 6.848 1 91.75 63 PHE B O 1
ATOM 1885 N N . MET B 1 64 ? -0.741 -3.193 7.719 1 92.56 64 MET B N 1
ATOM 1886 C CA . MET B 1 64 ? -1.947 -3.045 8.531 1 92.56 64 MET B CA 1
ATOM 1887 C C . MET B 1 64 ? -1.711 -2.08 9.688 1 92.56 64 MET B C 1
ATOM 1889 O O . MET B 1 64 ? -2.652 -1.466 10.188 1 92.56 64 MET B O 1
ATOM 1893 N N . TRP B 1 65 ? -0.55 -1.935 10.039 1 91.19 65 TRP B N 1
ATOM 1894 C CA . TRP B 1 65 ? -0.235 -1.006 11.117 1 91.19 65 TRP B CA 1
ATOM 1895 C C . TRP B 1 65 ? -0.13 0.423 10.594 1 91.19 65 TRP B C 1
ATOM 1897 O O . TRP B 1 65 ? -0.225 1.382 11.367 1 91.19 65 TRP B O 1
ATOM 1907 N N . MET B 1 66 ? 0.023 0.639 9.336 1 93.25 66 MET B N 1
ATOM 1908 C CA . MET B 1 66 ? 0.169 1.963 8.742 1 93.25 66 MET B CA 1
ATOM 1909 C C . MET B 1 66 ? -1.037 2.84 9.062 1 93.25 66 MET B C 1
ATOM 1911 O O . MET B 1 66 ? -0.884 3.947 9.578 1 93.25 66 MET B O 1
ATOM 1915 N N . PRO B 1 67 ? -2.203 2.385 8.789 1 94.06 67 PRO B N 1
ATOM 1916 C CA . PRO B 1 67 ? -3.355 3.248 9.062 1 94.06 67 PRO B CA 1
ATOM 1917 C C . PRO B 1 67 ? -3.559 3.5 10.555 1 94.06 67 PRO B C 1
ATOM 1919 O O . PRO B 1 67 ? -4.02 4.578 10.945 1 94.06 67 PRO B O 1
ATOM 1922 N N . VAL B 1 68 ? -3.238 2.533 11.383 1 89.75 68 VAL B N 1
ATOM 1923 C CA . VAL B 1 68 ? -3.357 2.717 12.828 1 89.75 68 VAL B CA 1
ATOM 1924 C C . VAL B 1 68 ? -2.453 3.859 13.281 1 89.75 68 VAL B C 1
ATOM 1926 O O . VAL B 1 68 ? -2.885 4.746 14.023 1 89.75 68 VAL B O 1
ATOM 1929 N N . SER B 1 69 ? -1.269 3.859 12.789 1 90.56 69 SER B N 1
ATOM 1930 C CA . SER B 1 69 ? -0.311 4.91 13.117 1 90.56 69 SER B CA 1
ATOM 1931 C C . SER B 1 69 ? -0.772 6.262 12.594 1 90.56 69 SER B C 1
ATOM 1933 O O . SER B 1 69 ? -0.685 7.273 13.297 1 90.56 69 SER B O 1
ATOM 1935 N N . GLN B 1 70 ? -1.261 6.309 11.406 1 94 70 GLN B N 1
ATOM 1936 C CA . GLN B 1 70 ? -1.712 7.566 10.828 1 94 70 GLN B CA 1
ATOM 1937 C C . GLN B 1 70 ? -2.918 8.117 11.578 1 94 70 GLN B C 1
ATOM 1939 O O . GLN B 1 70 ? -2.982 9.32 11.867 1 94 70 GLN B O 1
ATOM 1944 N N . MET B 1 71 ? -3.84 7.266 11.859 1 91.75 71 MET B N 1
ATOM 1945 C CA . MET B 1 71 ? -5.023 7.707 12.594 1 91.75 71 MET B CA 1
ATOM 1946 C C . MET B 1 71 ? -4.652 8.211 13.984 1 91.75 71 MET B C 1
ATOM 1948 O O . MET B 1 71 ? -5.227 9.188 14.469 1 91.75 71 MET B O 1
ATOM 1952 N N . TRP B 1 72 ? -3.707 7.457 14.547 1 88.75 72 TRP B N 1
ATOM 1953 C CA . TRP B 1 72 ? -3.195 7.918 15.836 1 88.75 72 TRP B CA 1
ATOM 1954 C C . TRP B 1 72 ? -2.6 9.312 15.711 1 88.75 72 TRP B C 1
ATOM 1956 O O . TRP B 1 72 ? -2.826 10.172 16.578 1 88.75 72 TRP B O 1
ATOM 1966 N N . THR B 1 73 ? -1.871 9.602 14.742 1 90.31 73 THR B N 1
ATOM 1967 C CA . THR B 1 73 ? -1.287 10.914 14.477 1 90.31 73 THR B CA 1
ATOM 1968 C C . THR B 1 73 ? -2.379 11.953 14.234 1 90.31 73 THR B C 1
ATOM 1970 O O . THR B 1 73 ? -2.266 13.094 14.695 1 90.31 73 THR B O 1
ATOM 1973 N N . ASN B 1 74 ? -3.418 11.531 13.523 1 90.88 74 ASN B N 1
ATOM 1974 C CA . ASN B 1 74 ? -4.551 12.438 13.32 1 90.88 74 ASN B CA 1
ATOM 1975 C C . ASN B 1 74 ? -5.141 12.898 14.648 1 90.88 74 ASN B C 1
ATOM 1977 O O . ASN B 1 74 ? -5.488 14.07 14.805 1 90.88 74 ASN B O 1
ATOM 1981 N N . PHE B 1 75 ? -5.312 12.031 15.539 1 87.69 75 PHE B N 1
ATOM 1982 C CA . PHE B 1 75 ? -5.898 12.312 16.844 1 87.69 75 PHE B CA 1
ATOM 1983 C C . PHE B 1 75 ? -4.973 13.195 17.672 1 87.69 75 PHE B C 1
ATOM 1985 O O . PHE B 1 75 ? -5.434 14.094 18.375 1 87.69 75 PHE B O 1
ATOM 1992 N N . LEU B 1 76 ? -3.666 13.008 17.516 1 86.44 76 LEU B N 1
ATOM 1993 C CA . LEU B 1 76 ? -2.682 13.75 18.297 1 86.44 76 LEU B CA 1
ATOM 1994 C C . LEU B 1 76 ? -2.451 15.141 17.703 1 86.44 76 LEU B C 1
ATOM 1996 O O . LEU B 1 76 ? -2.135 16.078 18.438 1 86.44 76 LEU B O 1
ATOM 2000 N N . ASN B 1 77 ? -2.568 15.234 16.375 1 89.25 77 ASN B N 1
ATOM 2001 C CA . ASN B 1 77 ? -2.295 16.484 15.68 1 89.25 77 ASN B CA 1
ATOM 2002 C C . ASN B 1 77 ? -3.453 16.891 14.773 1 89.25 77 ASN B C 1
ATOM 2004 O O . ASN B 1 77 ? -3.264 17.09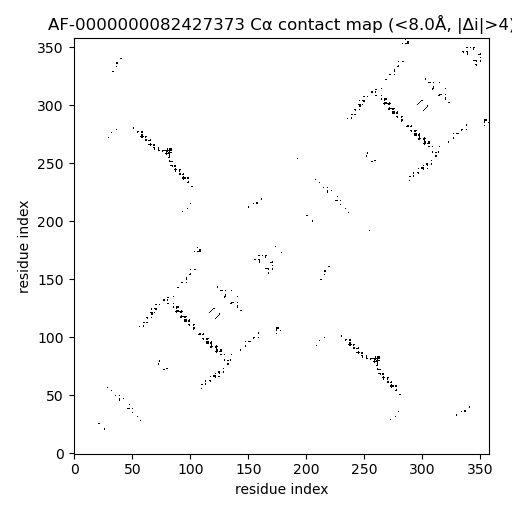4 13.578 1 89.25 77 ASN B O 1
ATOM 2008 N N . PRO B 1 78 ? -4.605 17.094 15.391 1 88.62 78 PRO B N 1
ATOM 2009 C CA . PRO B 1 78 ? -5.754 17.406 14.539 1 88.62 78 PRO B CA 1
ATOM 2010 C C . PRO B 1 78 ? -5.59 18.719 13.797 1 88.62 78 PRO B C 1
ATOM 2012 O O . PRO B 1 78 ? -6.082 18.859 12.672 1 88.62 78 PRO B O 1
ATOM 2015 N N . ASP B 1 79 ? -4.832 19.656 14.305 1 91.25 79 ASP B N 1
ATOM 2016 C CA . ASP B 1 79 ? -4.637 20.969 13.68 1 91.25 79 ASP B CA 1
ATOM 2017 C C . ASP B 1 79 ? -3.746 20.844 12.445 1 91.25 79 ASP B C 1
ATOM 2019 O O . ASP B 1 79 ? -3.734 21.75 11.594 1 91.25 79 ASP B O 1
ATOM 2023 N N . ASN B 1 80 ? -3.047 19.75 12.367 1 90.94 80 ASN B N 1
ATOM 2024 C CA . ASN B 1 80 ? -2.113 19.562 11.266 1 90.94 80 ASN B CA 1
ATOM 2025 C C . ASN B 1 80 ? -2.645 18.578 10.242 1 90.94 80 ASN B C 1
ATOM 2027 O O . ASN B 1 80 ? -1.905 18.125 9.359 1 90.94 80 ASN B O 1
ATOM 2031 N N . ILE B 1 81 ? -3.885 18.266 10.32 1 92.5 81 ILE B N 1
ATOM 2032 C CA . ILE B 1 81 ? -4.43 17.172 9.516 1 92.5 81 ILE B CA 1
ATOM 2033 C C . ILE B 1 81 ? -4.352 17.547 8.039 1 92.5 81 ILE B C 1
ATOM 2035 O O . ILE B 1 81 ? -4.367 16.656 7.172 1 92.5 81 ILE B O 1
ATOM 2039 N N . LYS B 1 82 ? -4.25 18.766 7.738 1 90.88 82 LYS B N 1
ATOM 2040 C CA . LYS B 1 82 ? -4.16 19.219 6.355 1 90.88 82 LYS B CA 1
ATOM 2041 C C . LYS B 1 82 ? -2.842 18.797 5.719 1 90.88 82 LYS B C 1
ATOM 2043 O O . LYS B 1 82 ? -2.682 18.875 4.496 1 90.88 82 LYS B O 1
ATOM 2048 N N . GLY B 1 83 ? -1.973 18.344 6.504 1 91.62 83 GLY B N 1
ATOM 2049 C CA . GLY B 1 83 ? -0.749 17.766 5.973 1 91.62 83 GLY B CA 1
ATOM 2050 C C . GLY B 1 83 ? -0.962 16.406 5.32 1 91.62 83 GLY B C 1
ATOM 2051 O O . GLY B 1 83 ? -0.1 15.93 4.582 1 91.62 83 GLY B O 1
ATOM 2052 N N . LEU B 1 84 ? -2.047 15.797 5.617 1 93.5 84 LEU B N 1
ATOM 2053 C CA . LEU B 1 84 ? -2.408 14.523 4.996 1 93.5 84 LEU B CA 1
ATOM 2054 C C . LEU B 1 84 ? -3.146 14.758 3.682 1 93.5 84 LEU B C 1
ATOM 2056 O O . LEU B 1 84 ? -4.133 15.5 3.641 1 93.5 84 LEU B O 1
ATOM 2060 N N . SER B 1 85 ? -2.699 14.141 2.605 1 93.19 85 SER B N 1
ATOM 2061 C CA . SER B 1 85 ? -3.277 14.336 1.28 1 93.19 85 SER B CA 1
ATOM 2062 C C . SER B 1 85 ? -4.578 13.555 1.126 1 93.19 85 SER B C 1
ATOM 2064 O O . SER B 1 85 ? -4.57 12.32 1.114 1 93.19 85 SER B O 1
ATOM 2066 N N . PRO B 1 86 ? -5.68 14.242 0.894 1 93.81 86 PRO B N 1
ATOM 2067 C CA . PRO B 1 86 ? -6.922 13.516 0.636 1 93.81 86 PRO B CA 1
ATOM 2068 C C . PRO B 1 86 ? -6.855 12.664 -0.632 1 93.81 86 PRO B C 1
ATOM 2070 O O . PRO B 1 86 ? -7.461 11.594 -0.691 1 93.81 86 PRO B O 1
ATOM 2073 N N . VAL B 1 87 ? -6.133 13.094 -1.608 1 91.88 87 VAL B N 1
ATOM 2074 C CA . VAL B 1 87 ? -6.012 12.359 -2.863 1 91.88 87 VAL B CA 1
ATOM 2075 C C . VAL B 1 87 ? -5.227 11.07 -2.631 1 91.88 87 VAL B C 1
ATOM 2077 O O . VAL B 1 87 ? -5.594 10.016 -3.148 1 91.88 87 VAL B O 1
ATOM 2080 N N . SER B 1 88 ? -4.188 11.164 -1.828 1 93.5 88 SER B N 1
ATOM 2081 C CA . SER B 1 88 ? -3.447 9.953 -1.502 1 93.5 88 SER B CA 1
ATOM 2082 C C . SER B 1 88 ? -4.34 8.93 -0.811 1 93.5 88 SER B C 1
ATOM 2084 O O . SER B 1 88 ? -4.258 7.73 -1.097 1 93.5 88 SER B O 1
ATOM 2086 N N . MET B 1 89 ? -5.195 9.398 0.085 1 95.81 89 MET B N 1
ATOM 2087 C CA . MET B 1 89 ? -6.078 8.484 0.805 1 95.81 89 MET B CA 1
ATOM 2088 C C . MET B 1 89 ? -7.129 7.898 -0.129 1 95.81 89 MET B C 1
ATOM 2090 O O . MET B 1 89 ? -7.488 6.727 -0.005 1 95.81 89 MET B O 1
ATOM 2094 N N . LEU B 1 90 ? -7.602 8.719 -1.037 1 93.88 90 LEU B N 1
ATOM 2095 C CA . LEU B 1 90 ? -8.555 8.219 -2.023 1 93.88 90 LEU B CA 1
ATOM 2096 C C . LEU B 1 90 ? -7.91 7.152 -2.904 1 93.88 90 LEU B C 1
ATOM 2098 O O . LEU B 1 90 ? -8.516 6.109 -3.16 1 93.88 90 LEU B O 1
ATOM 2102 N N . LEU B 1 91 ? -6.727 7.445 -3.369 1 91.88 91 LEU B N 1
ATOM 2103 C CA . LEU B 1 91 ? -5.996 6.492 -4.203 1 91.88 91 LEU B CA 1
ATOM 2104 C C . LEU B 1 91 ? -5.73 5.199 -3.443 1 91.88 91 LEU B C 1
ATOM 2106 O O . LEU B 1 91 ? -5.812 4.109 -4.016 1 91.88 91 LEU B O 1
ATOM 2110 N N . ALA B 1 92 ? -5.383 5.289 -2.148 1 94.69 92 ALA B N 1
ATOM 2111 C CA . ALA B 1 92 ? -5.203 4.105 -1.311 1 94.69 92 ALA B CA 1
ATOM 2112 C C . ALA B 1 92 ? -6.488 3.291 -1.227 1 94.69 92 ALA B C 1
ATOM 2114 O O . ALA B 1 92 ? -6.461 2.061 -1.312 1 94.69 92 ALA B O 1
ATOM 2115 N N . MET B 1 93 ? -7.602 3.971 -1.096 1 95.19 93 MET B N 1
ATOM 2116 C CA . MET B 1 93 ? -8.891 3.301 -0.998 1 95.19 93 MET B CA 1
ATOM 2117 C C . MET B 1 93 ? -9.227 2.559 -2.289 1 95.19 93 MET B C 1
ATOM 2119 O O . MET B 1 93 ? -9.555 1.373 -2.26 1 95.19 93 MET B O 1
ATOM 2123 N N . ILE B 1 94 ? -9.062 3.215 -3.365 1 91.12 94 ILE B N 1
ATOM 2124 C CA . ILE B 1 94 ? -9.422 2.656 -4.664 1 91.12 94 ILE B CA 1
ATOM 2125 C C . ILE B 1 94 ? -8.445 1.554 -5.043 1 91.12 94 ILE B C 1
ATOM 2127 O O . ILE B 1 94 ? -8.852 0.462 -5.449 1 91.12 94 ILE B O 1
ATOM 2131 N N . GLY B 1 95 ? -7.195 1.882 -4.918 1 89.44 95 GLY B N 1
ATOM 2132 C CA . GLY B 1 95 ? -6.184 0.906 -5.293 1 89.44 95 GLY B CA 1
ATOM 2133 C C . GLY B 1 95 ? -6.32 -0.41 -4.551 1 89.44 95 GLY B C 1
ATOM 2134 O O . GLY B 1 95 ? -6.324 -1.479 -5.168 1 89.44 95 GLY B O 1
ATOM 2135 N N . ASN B 1 96 ? -6.383 -0.373 -3.23 1 93.06 96 ASN B N 1
ATOM 2136 C CA . ASN B 1 96 ? -6.559 -1.588 -2.441 1 93.06 96 ASN B CA 1
ATOM 2137 C C . ASN B 1 96 ? -7.914 -2.234 -2.705 1 93.06 96 ASN B C 1
ATOM 2139 O O . ASN B 1 96 ? -8.031 -3.461 -2.709 1 93.06 96 ASN B O 1
ATOM 2143 N N . GLY B 1 97 ? -8.953 -1.408 -2.908 1 90.88 97 GLY B N 1
ATOM 2144 C CA . GLY B 1 97 ? -10.266 -1.938 -3.246 1 90.88 97 GLY B CA 1
ATOM 2145 C C . GLY B 1 97 ?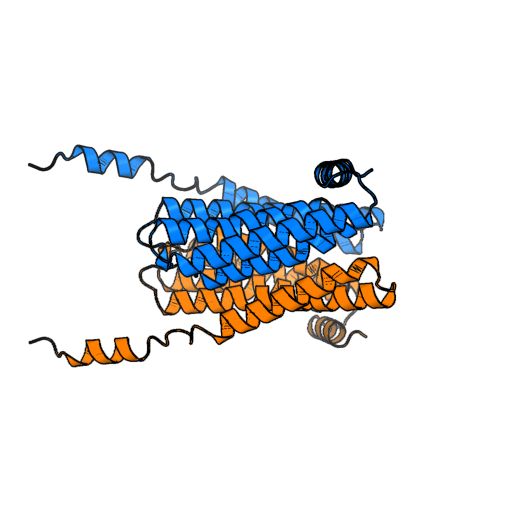 -10.258 -2.783 -4.508 1 90.88 97 GLY B C 1
ATOM 2146 O O . GLY B 1 97 ? -10.906 -3.83 -4.559 1 90.88 97 GLY B O 1
ATOM 2147 N N . LEU B 1 98 ? -9.578 -2.354 -5.465 1 87.25 98 LEU B N 1
ATOM 2148 C CA . LEU B 1 98 ? -9.516 -3.047 -6.746 1 87.25 98 LEU B CA 1
ATOM 2149 C C . LEU B 1 98 ? -8.852 -4.41 -6.598 1 87.25 98 LEU B C 1
ATOM 2151 O O . LEU B 1 98 ? -9 -5.273 -7.465 1 87.25 98 LEU B O 1
ATOM 2155 N N . MET B 1 99 ? -8.141 -4.613 -5.52 1 87.38 99 MET B N 1
ATOM 2156 C CA . MET B 1 99 ? -7.43 -5.871 -5.332 1 87.38 99 MET B CA 1
ATOM 2157 C C . MET B 1 99 ? -8.305 -6.887 -4.605 1 87.38 99 MET B C 1
ATOM 2159 O O . MET B 1 99 ? -8 -8.078 -4.59 1 87.38 99 MET B O 1
ATOM 2163 N N . ILE B 1 100 ? -9.375 -6.457 -4.059 1 88.88 100 ILE B N 1
ATOM 2164 C CA . ILE B 1 100 ? -10.227 -7.312 -3.232 1 88.88 100 ILE B CA 1
ATOM 2165 C C . ILE B 1 100 ? -10.859 -8.398 -4.094 1 88.88 100 ILE B C 1
ATOM 2167 O O . ILE B 1 100 ? -10.82 -9.586 -3.738 1 88.88 100 ILE B O 1
ATOM 2171 N N . PRO B 1 101 ? -11.367 -8.125 -5.281 1 84.81 101 PRO B N 1
ATOM 2172 C CA . PRO B 1 101 ? -11.977 -9.188 -6.09 1 84.81 101 PRO B CA 1
ATOM 2173 C C . PRO B 1 101 ? -10.992 -10.289 -6.457 1 84.81 101 PRO B C 1
ATOM 2175 O O . PRO B 1 101 ? -11.352 -11.469 -6.453 1 84.81 101 PRO B O 1
ATOM 2178 N N . ARG B 1 102 ? -9.852 -9.891 -6.762 1 81 102 ARG B N 1
ATOM 2179 C CA . ARG B 1 102 ? -8.844 -10.891 -7.102 1 81 102 ARG B CA 1
ATOM 2180 C C . ARG B 1 102 ? -8.555 -11.797 -5.906 1 81 102 ARG B C 1
ATOM 2182 O O . ARG B 1 102 ? -8.406 -13.008 -6.059 1 81 102 ARG B O 1
ATOM 2189 N N . ALA B 1 103 ? -8.414 -11.195 -4.773 1 86.56 103 ALA B N 1
ATOM 2190 C CA . ALA B 1 103 ? -8.164 -11.969 -3.557 1 86.56 103 ALA B CA 1
ATOM 2191 C C . ALA B 1 103 ? -9.312 -12.938 -3.279 1 86.56 103 ALA B C 1
ATOM 2193 O O . ALA B 1 103 ? -9.086 -14.078 -2.865 1 86.56 103 ALA B O 1
ATOM 2194 N N . LEU B 1 104 ? -10.508 -12.492 -3.541 1 86.81 104 LEU B N 1
ATOM 2195 C CA . LEU B 1 104 ? -11.68 -13.336 -3.336 1 86.81 104 LEU B CA 1
ATOM 2196 C C . LEU B 1 104 ? -11.711 -14.477 -4.344 1 86.81 104 LEU B C 1
ATOM 2198 O O . LEU B 1 104 ? -11.922 -15.633 -3.973 1 86.81 104 LEU B O 1
ATOM 2202 N N . LEU B 1 105 ? -11.508 -14.188 -5.555 1 81.06 105 LEU B N 1
ATOM 2203 C CA . LEU B 1 105 ? -11.57 -15.172 -6.625 1 81.06 105 LEU B CA 1
ATOM 2204 C C . LEU B 1 105 ? -10.531 -16.266 -6.418 1 81.06 105 LEU B C 1
ATOM 2206 O O . LEU B 1 105 ? -10.812 -17.453 -6.645 1 81.06 105 LEU B O 1
ATOM 2210 N N . THR B 1 106 ? -9.344 -15.875 -5.973 1 81.94 106 THR B N 1
ATOM 2211 C CA . THR B 1 106 ? -8.258 -16.844 -5.812 1 81.94 106 THR B CA 1
ATOM 2212 C C . THR B 1 106 ? -8.289 -17.469 -4.422 1 81.94 106 THR B C 1
ATOM 2214 O O . THR B 1 106 ? -7.453 -18.312 -4.09 1 81.94 106 THR B O 1
ATOM 2217 N N . ARG B 1 107 ? -9.117 -17 -3.574 1 89.38 107 ARG B N 1
ATOM 2218 C CA . ARG B 1 107 ? -9.273 -17.484 -2.205 1 89.38 107 ARG B CA 1
ATOM 2219 C C . ARG B 1 107 ? -8 -17.281 -1.397 1 89.38 107 ARG B C 1
ATOM 2221 O O . ARG B 1 107 ? -7.559 -18.172 -0.677 1 89.38 107 ARG B O 1
ATOM 2228 N N . ASP B 1 108 ? -7.359 -16.188 -1.59 1 87.5 108 ASP B N 1
ATOM 2229 C CA . ASP B 1 108 ? -6.172 -15.781 -0.851 1 87.5 108 ASP B CA 1
ATOM 2230 C C . ASP B 1 108 ? -6.547 -14.922 0.36 1 87.5 108 ASP B C 1
ATOM 2232 O O . ASP B 1 108 ? -6.723 -13.711 0.24 1 87.5 108 ASP B O 1
ATOM 2236 N N . PHE B 1 109 ? -6.59 -15.484 1.511 1 91.19 109 PHE B N 1
ATOM 2237 C CA . PHE B 1 109 ? -7.062 -14.812 2.715 1 91.19 109 PHE B CA 1
ATOM 2238 C C . PHE B 1 109 ? -6.117 -13.68 3.109 1 91.19 109 PHE B C 1
ATOM 2240 O O . PHE B 1 109 ? -6.562 -12.609 3.527 1 91.19 109 PHE B O 1
ATOM 2247 N N . MET B 1 110 ? -4.812 -13.906 3.059 1 89.5 110 MET B N 1
ATOM 2248 C CA . MET B 1 110 ? -3.834 -12.891 3.432 1 89.5 110 MET B CA 1
ATOM 2249 C C . MET B 1 110 ? -4.016 -11.625 2.594 1 89.5 110 MET B C 1
ATOM 2251 O O . MET B 1 110 ? -4.039 -10.516 3.131 1 89.5 110 MET B O 1
ATOM 2255 N N . TRP B 1 111 ? -4.125 -11.844 1.344 1 89.5 111 TRP B N 1
ATOM 2256 C CA . TRP B 1 111 ? -4.273 -10.719 0.427 1 89.5 111 TRP B CA 1
ATOM 2257 C C . TRP B 1 111 ? -5.621 -10.031 0.626 1 89.5 111 TRP B C 1
ATOM 2259 O O . TRP B 1 111 ? -5.719 -8.805 0.527 1 89.5 111 TRP B O 1
ATOM 2269 N N . PHE B 1 112 ? -6.656 -10.844 0.91 1 92.44 112 PHE B N 1
ATOM 2270 C CA . PHE B 1 112 ? -7.973 -10.281 1.187 1 92.44 112 PHE B CA 1
ATOM 2271 C C . PHE B 1 112 ? -7.938 -9.414 2.441 1 92.44 112 PHE B C 1
ATOM 2273 O O . PHE B 1 112 ? -8.43 -8.281 2.436 1 92.44 112 PHE B O 1
ATOM 2280 N N . LEU B 1 113 ? -7.375 -9.906 3.455 1 93.25 113 LEU B N 1
ATOM 2281 C CA . LEU B 1 113 ? -7.297 -9.195 4.727 1 93.25 113 LEU B CA 1
ATOM 2282 C C . LEU B 1 113 ? -6.512 -7.898 4.578 1 93.25 113 LEU B C 1
ATOM 2284 O O . LEU B 1 113 ? -6.977 -6.836 5 1 93.25 113 LEU B O 1
ATOM 2288 N N . GLY B 1 114 ? -5.387 -7.98 3.973 1 93.94 114 GLY B N 1
ATOM 2289 C CA . GLY B 1 114 ? -4.543 -6.812 3.797 1 93.94 114 GLY B CA 1
ATOM 2290 C C . GLY B 1 114 ? -5.188 -5.727 2.957 1 93.94 114 GLY B C 1
ATOM 2291 O O . GLY B 1 114 ? -5.199 -4.555 3.346 1 93.94 114 GLY B O 1
ATOM 2292 N N . SER B 1 115 ? -5.711 -6.094 1.842 1 93.19 115 SER B N 1
ATOM 2293 C CA . SER B 1 115 ? -6.309 -5.125 0.931 1 93.19 115 SER B CA 1
ATOM 2294 C C . SER B 1 115 ? -7.574 -4.516 1.526 1 93.19 115 SER B C 1
ATOM 2296 O O . SER B 1 115 ? -7.816 -3.312 1.387 1 93.19 115 SER B O 1
ATOM 2298 N N . SER B 1 116 ? -8.344 -5.348 2.176 1 95.62 116 SER B N 1
ATOM 2299 C CA . SER B 1 116 ? -9.539 -4.828 2.838 1 95.62 116 SER B CA 1
ATOM 2300 C C . SER B 1 116 ? -9.172 -3.867 3.965 1 95.62 116 SER B C 1
ATOM 2302 O O . SER B 1 116 ? -9.742 -2.777 4.066 1 95.62 116 SER B O 1
ATOM 2304 N N . TRP B 1 117 ? -8.227 -4.277 4.73 1 96.06 117 TRP B N 1
ATOM 2305 C CA . TRP B 1 117 ? -7.777 -3.439 5.836 1 96.06 117 TRP B CA 1
ATOM 2306 C C . TRP B 1 117 ? -7.289 -2.086 5.328 1 96.06 117 TRP B C 1
ATOM 2308 O O . TRP B 1 117 ? -7.668 -1.042 5.863 1 96.06 117 TRP B O 1
ATOM 2318 N N . ALA B 1 118 ? -6.48 -2.141 4.348 1 96.56 118 ALA B N 1
ATOM 2319 C CA . ALA B 1 118 ? -5.906 -0.912 3.807 1 96.56 118 ALA B CA 1
ATOM 2320 C C . ALA B 1 118 ? -6.98 -0.046 3.152 1 96.56 118 ALA B C 1
ATOM 2322 O O . ALA B 1 118 ? -6.98 1.178 3.305 1 96.56 118 ALA B O 1
ATOM 2323 N N . SER B 1 119 ? -7.867 -0.645 2.453 1 95.88 119 SER B N 1
ATOM 2324 C CA . SER B 1 119 ? -8.93 0.112 1.802 1 95.88 119 SER B CA 1
ATOM 2325 C C . SER B 1 119 ? -9.844 0.773 2.828 1 95.88 119 SER B C 1
ATOM 2327 O O . SER B 1 119 ? -10.18 1.952 2.699 1 95.88 119 SER B O 1
ATOM 2329 N N . PHE B 1 120 ? -10.156 0.099 3.867 1 97.31 120 PHE B N 1
ATOM 2330 C CA . PHE B 1 120 ? -11.117 0.58 4.859 1 97.31 120 PHE B CA 1
ATOM 2331 C C . PHE B 1 120 ? -10.453 1.562 5.816 1 97.31 120 PHE B C 1
ATOM 2333 O O . PHE B 1 120 ? -11.023 2.604 6.141 1 97.31 120 PHE B O 1
ATOM 2340 N N . PHE B 1 121 ? -9.25 1.218 6.199 1 96.38 121 PHE B N 1
ATOM 2341 C CA . PHE B 1 121 ? -8.703 1.988 7.312 1 96.38 121 PHE B CA 1
ATOM 2342 C C . PHE B 1 121 ? -7.668 2.994 6.816 1 96.38 121 PHE B C 1
ATOM 2344 O O . PHE B 1 121 ? -7.613 4.125 7.305 1 96.38 121 PHE B O 1
ATOM 2351 N N . TYR B 1 122 ? -6.84 2.604 5.906 1 96 122 TYR B N 1
ATOM 2352 C CA . TYR B 1 122 ? -5.867 3.576 5.426 1 96 122 TYR B CA 1
ATOM 2353 C C . TYR B 1 122 ? -6.516 4.566 4.465 1 96 122 TYR B C 1
ATOM 2355 O O . TYR B 1 122 ? -6.277 5.773 4.551 1 96 122 TYR B O 1
ATOM 2363 N N . GLY B 1 123 ? -7.301 4.023 3.541 1 97 123 GLY B N 1
ATOM 2364 C CA . GLY B 1 123 ? -8.008 4.887 2.609 1 97 123 GLY B CA 1
ATOM 2365 C C . GLY B 1 123 ? -9.219 5.559 3.221 1 97 123 GLY B C 1
ATOM 2366 O O . GLY B 1 123 ? -9.133 6.691 3.699 1 97 123 GLY B O 1
ATOM 2367 N N . TYR B 1 124 ? -10.281 4.816 3.35 1 97.25 124 TYR B N 1
ATOM 2368 C CA . TYR B 1 124 ? -11.578 5.352 3.76 1 97.25 124 TYR B CA 1
ATOM 2369 C C . TYR B 1 124 ? -11.5 5.938 5.164 1 97.25 124 TYR B C 1
ATOM 2371 O O . TYR B 1 124 ? -12.039 7.016 5.422 1 97.25 124 TYR B O 1
ATOM 2379 N N . GLY B 1 125 ? -10.898 5.262 6.07 1 96.69 125 GLY B N 1
ATOM 2380 C CA . GLY B 1 125 ? -10.789 5.746 7.438 1 96.69 125 GLY B CA 1
ATOM 2381 C C . GLY B 1 125 ? -10.133 7.109 7.539 1 96.69 125 GLY B C 1
ATOM 2382 O O . GLY B 1 125 ? -10.594 7.969 8.289 1 96.69 125 GLY B O 1
ATOM 2383 N N . ASN B 1 126 ? -9.062 7.273 6.836 1 96.5 126 ASN B N 1
ATOM 2384 C CA . ASN B 1 126 ? -8.391 8.562 6.887 1 96.5 126 ASN B CA 1
ATOM 2385 C C . ASN B 1 126 ? -9.18 9.641 6.148 1 96.5 126 ASN B C 1
ATOM 2387 O O . ASN B 1 126 ? -9.148 10.812 6.527 1 96.5 126 ASN B O 1
ATOM 2391 N N . LEU B 1 127 ? -9.938 9.266 5.137 1 95.94 127 LEU B N 1
ATOM 2392 C CA . LEU B 1 127 ? -10.859 10.219 4.523 1 95.94 127 LEU B CA 1
ATOM 2393 C C . LEU B 1 127 ? -11.922 10.672 5.52 1 95.94 127 LEU B C 1
ATOM 2395 O O . LEU B 1 127 ? -12.281 11.844 5.559 1 95.94 127 LEU B O 1
ATOM 2399 N N . ALA B 1 128 ? -12.391 9.773 6.297 1 96.75 128 ALA B N 1
ATOM 2400 C CA . ALA B 1 128 ? -13.367 10.102 7.332 1 96.75 128 ALA B CA 1
ATOM 2401 C C . ALA B 1 128 ? -12.773 11.078 8.352 1 96.75 128 ALA B C 1
ATOM 2403 O O . ALA B 1 128 ? -13.438 12.023 8.766 1 96.75 128 ALA B O 1
ATOM 2404 N N . CYS B 1 129 ? -11.516 10.836 8.727 1 94.75 129 CYS B N 1
ATOM 2405 C CA . CYS B 1 129 ? -10.844 11.742 9.656 1 94.75 129 CYS B CA 1
ATOM 2406 C C . CYS B 1 129 ? -10.695 13.133 9.039 1 94.75 129 CYS B C 1
ATOM 2408 O O . CYS B 1 129 ? -10.969 14.141 9.703 1 94.75 129 CYS B O 1
ATOM 2410 N N . LEU B 1 130 ? -10.312 13.133 7.793 1 95.62 130 LEU B N 1
ATOM 2411 C CA . LEU B 1 130 ? -10.156 14.406 7.09 1 95.62 130 LEU B CA 1
ATOM 2412 C C . LEU B 1 130 ? -11.484 15.156 7.031 1 95.62 130 LEU B C 1
ATOM 2414 O O . LEU B 1 130 ? -11.516 16.375 7.188 1 95.62 130 LEU B O 1
ATOM 2418 N N . TYR B 1 131 ? -12.516 14.438 6.773 1 95 131 TYR B N 1
ATOM 2419 C CA . TYR B 1 131 ? -13.844 15.047 6.75 1 95 131 TYR B CA 1
ATOM 2420 C C . TYR B 1 131 ? -14.234 15.547 8.133 1 95 131 TYR B C 1
ATOM 2422 O O . TYR B 1 131 ? -14.742 16.656 8.273 1 95 131 TYR B O 1
ATOM 2430 N N . TRP B 1 132 ? -14.023 14.734 9.148 1 94.94 132 TRP B N 1
ATOM 2431 C CA . TRP B 1 132 ? -14.367 15.07 10.523 1 94.94 132 TRP B CA 1
ATOM 2432 C C . TRP B 1 132 ? -13.664 16.344 10.961 1 94.94 132 TRP B C 1
ATOM 2434 O O . TRP B 1 132 ? -14.227 17.156 11.703 1 94.94 132 TRP B O 1
ATOM 2444 N N . PHE B 1 133 ? -12.461 16.578 10.516 1 92.69 133 PHE B N 1
ATOM 2445 C CA . PHE B 1 133 ? -11.672 17.75 10.906 1 92.69 133 PHE B CA 1
ATOM 2446 C C . PHE B 1 133 ? -11.758 18.844 9.852 1 92.69 133 PHE B C 1
ATOM 2448 O O . PHE B 1 133 ? -10.867 19.688 9.758 1 92.69 133 PHE B O 1
ATOM 2455 N N . ASN B 1 134 ? -12.719 18.766 8.984 1 92 134 ASN B N 1
ATOM 2456 C CA . ASN B 1 134 ? -13.117 19.812 8.047 1 92 134 ASN B CA 1
ATOM 2457 C C . ASN B 1 134 ? -12.016 20.109 7.039 1 92 134 ASN B C 1
ATOM 2459 O O . ASN B 1 134 ? -11.781 21.281 6.703 1 92 134 ASN B O 1
ATOM 2463 N N . SER B 1 135 ? -11.297 19.062 6.605 1 91.88 135 SER B N 1
ATOM 2464 C CA . SER B 1 135 ? -10.219 19.25 5.641 1 91.88 135 SER B CA 1
ATOM 2465 C C . SER B 1 135 ? -10.68 18.906 4.227 1 91.88 135 SER B C 1
ATOM 2467 O O . SER B 1 135 ? -9.984 19.219 3.254 1 91.88 135 SER B O 1
ATOM 2469 N N . ILE B 1 136 ? -11.836 18.297 4.137 1 92.94 136 ILE B N 1
ATOM 2470 C CA . ILE B 1 136 ? -12.391 18 2.818 1 92.94 136 ILE B CA 1
ATOM 2471 C C . ILE B 1 136 ? -13.891 18.328 2.811 1 92.94 136 ILE B C 1
ATOM 2473 O O . ILE B 1 136 ? -14.508 18.453 3.869 1 92.94 136 ILE B O 1
ATOM 2477 N N . SER B 1 137 ? -14.453 18.5 1.603 1 92.69 137 SER B N 1
ATOM 2478 C CA . SER B 1 137 ? -15.859 18.859 1.459 1 92.69 137 SER B CA 1
ATOM 2479 C C . SER B 1 137 ? -16.766 17.672 1.696 1 92.69 137 SER B C 1
ATOM 2481 O O . SER B 1 137 ? -16.344 16.516 1.563 1 92.69 137 SER B O 1
ATOM 2483 N N . LYS B 1 138 ? -18.016 17.906 2.072 1 94.25 138 LYS B N 1
ATOM 2484 C CA . LYS B 1 138 ? -19.016 16.859 2.268 1 94.25 138 LYS B CA 1
ATOM 2485 C C . LYS B 1 138 ? -19.297 16.109 0.968 1 94.25 138 LYS B C 1
ATOM 2487 O O . LYS B 1 138 ? -19.469 14.898 0.975 1 94.25 138 LYS B O 1
ATOM 2492 N N . GLU B 1 139 ? -19.344 16.859 -0.142 1 90.25 139 GLU B N 1
ATOM 2493 C CA . GLU B 1 139 ? -19.609 16.25 -1.446 1 90.25 139 GLU B CA 1
ATOM 2494 C C . GLU B 1 139 ? -18.531 15.227 -1.806 1 90.25 139 GLU B C 1
ATOM 2496 O O . GLU B 1 139 ? -18.844 14.133 -2.281 1 90.25 139 GLU B O 1
ATOM 2501 N N . PHE B 1 140 ? -17.297 15.617 -1.576 1 89.75 140 PHE B N 1
ATOM 2502 C CA . PHE B 1 140 ? -16.188 14.727 -1.86 1 89.75 140 PHE B CA 1
ATOM 2503 C C . PHE B 1 140 ? -16.266 13.469 -1.004 1 89.75 140 PHE B C 1
ATOM 2505 O O . PHE B 1 140 ? -16.125 12.352 -1.513 1 89.75 140 PHE B O 1
ATOM 2512 N N . PHE B 1 141 ? -16.516 13.641 0.285 1 95.25 141 PHE B N 1
ATOM 2513 C CA . PHE B 1 141 ? -16.578 12.516 1.206 1 95.25 141 PHE B CA 1
ATOM 2514 C C . PHE B 1 141 ? -17.734 11.586 0.858 1 95.25 141 PHE B C 1
ATOM 2516 O O . PHE B 1 141 ? -17.578 10.367 0.852 1 95.25 141 PHE B O 1
ATOM 2523 N N . LEU B 1 142 ? -18.906 12.125 0.515 1 93.31 142 LEU B N 1
ATOM 2524 C CA . LEU B 1 142 ? -20.094 11.328 0.179 1 93.31 142 LEU B CA 1
ATOM 2525 C C . LEU B 1 142 ? -19.875 10.562 -1.122 1 93.31 142 LEU B C 1
ATOM 2527 O O . LEU B 1 142 ? -20.266 9.398 -1.236 1 93.31 142 LEU B O 1
ATOM 2531 N N . ALA B 1 143 ? -19.266 11.203 -2.086 1 91.5 143 ALA B N 1
ATOM 2532 C CA . ALA B 1 143 ? -18.969 10.523 -3.348 1 91.5 143 ALA B CA 1
ATOM 2533 C C . ALA B 1 143 ? -18 9.359 -3.135 1 91.5 143 ALA B C 1
ATOM 2535 O O . ALA B 1 143 ? -18.219 8.266 -3.666 1 91.5 143 ALA B O 1
ATOM 2536 N N . ALA B 1 144 ? -16.938 9.586 -2.352 1 92.81 144 ALA B N 1
ATOM 2537 C CA . ALA B 1 144 ? -15.984 8.531 -2.051 1 92.81 144 ALA B CA 1
ATOM 2538 C C . ALA B 1 144 ? -16.656 7.371 -1.314 1 92.81 144 ALA B C 1
ATOM 2540 O O . ALA B 1 144 ? -16.406 6.203 -1.621 1 92.81 144 ALA B O 1
ATOM 2541 N N . THR B 1 145 ? -17.547 7.723 -0.402 1 94.44 145 THR B N 1
ATOM 2542 C CA . THR B 1 145 ? -18.25 6.711 0.388 1 94.44 145 THR B CA 1
ATOM 2543 C C . THR B 1 145 ? -19.172 5.879 -0.494 1 94.44 145 THR B C 1
ATOM 2545 O O . THR B 1 145 ? -19.156 4.645 -0.429 1 94.44 145 THR B O 1
ATOM 2548 N N . ALA B 1 146 ? -19.922 6.555 -1.278 1 92.56 146 ALA B N 1
ATOM 2549 C CA . ALA B 1 146 ? -20.859 5.859 -2.152 1 92.56 146 ALA B CA 1
ATOM 2550 C C . ALA B 1 146 ? -20.125 4.941 -3.127 1 92.56 146 ALA B C 1
ATOM 2552 O O . ALA B 1 146 ? -20.5 3.781 -3.303 1 92.56 146 ALA B O 1
ATOM 2553 N N . GLY B 1 147 ? -19.078 5.457 -3.771 1 90.81 147 GLY B N 1
ATOM 2554 C CA . GLY B 1 147 ? -18.281 4.641 -4.672 1 90.81 147 GLY B CA 1
ATOM 2555 C C . GLY B 1 147 ? -17.672 3.43 -3.996 1 90.81 147 GLY B C 1
ATOM 2556 O O . GLY B 1 147 ? -17.672 2.332 -4.559 1 90.81 147 GLY B O 1
ATOM 2557 N N . PHE B 1 148 ? -17.234 3.635 -2.83 1 93.81 148 PHE B N 1
ATOM 2558 C CA . PHE B 1 148 ? -16.594 2.574 -2.064 1 93.81 148 PHE B CA 1
ATOM 2559 C C . PHE B 1 148 ? -17.578 1.474 -1.721 1 93.81 148 PHE B C 1
ATOM 2561 O O . PHE B 1 148 ? -17.312 0.292 -1.941 1 93.81 148 PHE B O 1
ATOM 2568 N N . GLU B 1 149 ? -18.734 1.854 -1.163 1 93.31 149 GLU B N 1
ATOM 2569 C CA . GLU B 1 149 ? -19.766 0.892 -0.773 1 93.31 149 GLU B CA 1
ATOM 2570 C C . GLU B 1 149 ? -20.281 0.114 -1.981 1 93.31 149 GLU B C 1
ATOM 2572 O O . GLU B 1 149 ? -20.5 -1.096 -1.897 1 93.31 149 GLU B O 1
ATOM 2577 N N . LEU B 1 150 ? -20.469 0.812 -3.043 1 90.44 150 LEU B N 1
ATOM 2578 C CA . LEU B 1 150 ? -20.938 0.152 -4.254 1 90.44 150 LEU B CA 1
ATOM 2579 C C . LEU B 1 150 ? -19.922 -0.861 -4.758 1 90.44 150 LEU B C 1
ATOM 2581 O O . LEU B 1 150 ? -20.281 -1.977 -5.141 1 90.44 150 LEU B O 1
ATOM 2585 N N . TRP B 1 151 ? -18.656 -0.479 -4.715 1 88.75 151 TRP B N 1
ATOM 2586 C CA . TRP B 1 151 ? -17.609 -1.368 -5.199 1 88.75 151 TRP B CA 1
ATOM 2587 C C . TRP B 1 151 ? -17.5 -2.611 -4.324 1 88.75 151 TRP B C 1
ATOM 2589 O O . TRP B 1 151 ? -17.453 -3.734 -4.832 1 88.75 151 TRP B O 1
ATOM 2599 N N . ILE B 1 152 ? -17.453 -2.4 -3.047 1 92 152 ILE B N 1
ATOM 2600 C CA . ILE B 1 152 ? -17.312 -3.514 -2.115 1 92 152 ILE B CA 1
ATOM 2601 C C . ILE B 1 152 ? -18.531 -4.426 -2.215 1 92 152 ILE B C 1
ATOM 2603 O O . ILE B 1 152 ? -18.406 -5.652 -2.225 1 92 152 ILE B O 1
ATOM 2607 N N . GLY B 1 153 ? -19.703 -3.863 -2.26 1 90.25 153 GLY B N 1
ATOM 2608 C CA . GLY B 1 153 ? -20.922 -4.652 -2.428 1 90.25 153 GLY B CA 1
ATOM 2609 C C . GLY B 1 153 ? -20.906 -5.5 -3.688 1 90.25 153 GLY B C 1
ATOM 2610 O O . GLY B 1 153 ? -21.234 -6.684 -3.646 1 90.25 153 GLY B O 1
ATOM 2611 N N . MET B 1 154 ? -20.516 -4.895 -4.703 1 87.62 154 MET B N 1
ATOM 2612 C CA . MET B 1 154 ? -20.453 -5.605 -5.98 1 87.62 154 MET B CA 1
ATOM 2613 C C . MET B 1 154 ? -19.422 -6.723 -5.93 1 87.62 154 MET B C 1
ATOM 2615 O O . MET B 1 154 ? -19.641 -7.812 -6.461 1 87.62 154 MET B O 1
ATOM 2619 N N . ALA B 1 155 ? -18.281 -6.414 -5.395 1 87.88 155 ALA B N 1
ATOM 2620 C CA . ALA B 1 155 ? -17.219 -7.414 -5.305 1 87.88 155 ALA B CA 1
ATOM 2621 C C . ALA B 1 155 ? -17.688 -8.641 -4.523 1 87.88 155 ALA B C 1
ATOM 2623 O O . ALA B 1 155 ? -17.453 -9.773 -4.953 1 87.88 155 ALA B O 1
ATOM 2624 N N . LEU B 1 156 ? -18.359 -8.445 -3.414 1 91 156 LEU B N 1
ATOM 2625 C CA . LEU B 1 156 ? -18.828 -9.547 -2.586 1 91 156 LEU B CA 1
ATOM 2626 C C . LEU B 1 156 ? -19.953 -10.312 -3.279 1 91 156 LEU B C 1
ATOM 2628 O O . LEU B 1 156 ? -20 -11.539 -3.219 1 91 156 LEU B O 1
ATOM 2632 N N . TRP B 1 157 ? -20.797 -9.602 -3.936 1 89.44 157 TRP B N 1
ATOM 2633 C CA . TRP B 1 157 ? -21.906 -10.234 -4.656 1 89.44 157 TRP B CA 1
ATOM 2634 C C . TRP B 1 157 ? -21.375 -11.109 -5.789 1 89.44 157 TRP B C 1
ATOM 2636 O O . TRP B 1 157 ? -21.812 -12.25 -5.957 1 89.44 157 TRP B O 1
ATOM 2646 N N . ARG B 1 158 ? -20.516 -10.594 -6.523 1 84.69 158 ARG B N 1
ATOM 2647 C CA . ARG B 1 158 ? -19.969 -11.344 -7.641 1 84.69 158 ARG B CA 1
ATOM 2648 C C . ARG B 1 158 ? -19.234 -12.594 -7.152 1 84.69 158 ARG B C 1
ATOM 2650 O O . ARG B 1 158 ? -19.312 -13.648 -7.789 1 84.69 158 ARG B O 1
ATOM 2657 N N . ASP B 1 159 ? -18.469 -12.422 -6.125 1 86.88 159 ASP B N 1
ATOM 2658 C CA . ASP B 1 159 ? -17.781 -13.57 -5.551 1 86.88 159 ASP B CA 1
ATOM 2659 C C . ASP B 1 159 ? -18.781 -14.672 -5.176 1 86.88 159 ASP B C 1
ATOM 2661 O O . ASP B 1 159 ? -18.516 -15.852 -5.398 1 86.88 159 ASP B O 1
ATOM 2665 N N . THR B 1 160 ? -19.875 -14.32 -4.645 1 89.31 160 THR B N 1
ATOM 2666 C CA . THR B 1 160 ? -20.922 -15.258 -4.242 1 89.31 160 THR B CA 1
ATOM 2667 C C . THR B 1 160 ? -21.469 -16 -5.457 1 89.31 160 THR B C 1
ATOM 2669 O O . THR B 1 160 ? -21.641 -17.219 -5.426 1 89.31 160 THR B O 1
ATOM 2672 N N . VAL B 1 161 ? -21.688 -15.336 -6.488 1 85.75 161 VAL B N 1
ATOM 2673 C CA . VAL B 1 161 ? -22.281 -15.898 -7.699 1 85.75 161 VAL B CA 1
ATOM 2674 C C . VAL B 1 161 ? -21.281 -16.844 -8.367 1 85.75 161 VAL B C 1
ATOM 2676 O O . VAL B 1 161 ? -21.625 -17.953 -8.758 1 85.75 161 VAL B O 1
ATOM 2679 N N . VAL B 1 162 ? -20.094 -16.422 -8.422 1 82.94 162 VAL B N 1
ATOM 2680 C CA . VAL B 1 162 ? -19.078 -17.172 -9.148 1 82.94 162 VAL B CA 1
ATOM 2681 C C . VAL B 1 162 ? -18.812 -18.5 -8.43 1 82.94 162 VAL B C 1
ATOM 2683 O O . VAL B 1 162 ? -18.594 -19.531 -9.07 1 82.94 162 VAL B O 1
ATOM 2686 N N . HIS B 1 163 ? -18.875 -18.516 -7.156 1 86.62 163 HIS B N 1
ATOM 2687 C CA . HIS B 1 163 ? -18.547 -19.734 -6.406 1 86.62 163 HIS B CA 1
ATOM 2688 C C . HIS B 1 163 ? -19.797 -20.484 -6.008 1 86.62 163 HIS B C 1
ATOM 2690 O O . HIS B 1 163 ? -19.719 -21.531 -5.363 1 86.62 163 HIS B O 1
ATOM 2696 N N . GLY B 1 164 ? -20.938 -19.953 -6.391 1 88.62 164 GLY B N 1
ATOM 2697 C CA . GLY B 1 164 ? -22.188 -20.656 -6.176 1 88.62 164 GLY B CA 1
ATOM 2698 C C . GLY B 1 164 ? -22.594 -20.719 -4.715 1 88.62 164 GLY B C 1
ATOM 2699 O O . GLY B 1 164 ? -23.141 -21.734 -4.262 1 88.62 164 GLY B O 1
ATOM 2700 N N . TYR B 1 165 ? -22.188 -19.75 -4.004 1 88.94 165 TYR B N 1
ATOM 2701 C CA . TYR B 1 165 ? -22.562 -19.719 -2.592 1 88.94 165 TYR B CA 1
ATOM 2702 C C . TYR B 1 165 ? -23.938 -19.125 -2.402 1 88.94 165 TYR B C 1
ATOM 2704 O O . TYR B 1 165 ? -24.469 -18.453 -3.297 1 88.94 165 TYR B O 1
ATOM 2712 N N . SER B 1 166 ? -24.562 -19.359 -1.271 1 92.31 166 SER B N 1
ATOM 2713 C CA . SER B 1 166 ? -25.922 -18.906 -0.998 1 92.31 166 SER B CA 1
ATOM 2714 C C . SER B 1 166 ? -25.938 -17.422 -0.592 1 92.31 166 SER B C 1
ATOM 2716 O O . SER B 1 166 ? -26.922 -16.734 -0.815 1 92.31 166 SER B O 1
ATOM 2718 N N . SER B 1 167 ? -24.797 -17.016 0.063 1 92.38 167 SER B N 1
ATOM 2719 C CA . SER B 1 167 ? -24.703 -15.633 0.509 1 92.38 167 SER B CA 1
ATOM 2720 C C . SER B 1 167 ? -23.25 -15.164 0.546 1 92.38 167 SER B C 1
ATOM 2722 O O . SER B 1 167 ? -22.328 -15.977 0.587 1 92.38 167 SER B O 1
ATOM 2724 N N . PRO B 1 168 ? -23.156 -13.836 0.499 1 91.31 168 PRO B N 1
ATOM 2725 C CA . PRO B 1 168 ? -21.797 -13.305 0.646 1 91.31 168 PRO B CA 1
ATOM 2726 C C . PRO B 1 168 ? -21.141 -13.719 1.967 1 91.31 168 PRO B C 1
ATOM 2728 O O . PRO B 1 168 ? -19.922 -13.883 2.031 1 91.31 168 PRO B O 1
ATOM 2731 N N . PHE B 1 169 ? -21.938 -13.867 2.986 1 92.44 169 PHE B N 1
ATOM 2732 C CA . PHE B 1 169 ? -21.406 -14.281 4.277 1 92.44 169 PHE B CA 1
ATOM 2733 C C . PHE B 1 169 ? -20.844 -15.695 4.199 1 92.44 169 PHE B C 1
ATOM 2735 O O . PHE B 1 169 ? -19.781 -15.969 4.762 1 92.44 169 PHE B O 1
ATOM 2742 N N . THR B 1 170 ? -21.438 -16.578 3.514 1 91.19 170 THR B N 1
ATOM 2743 C CA . THR B 1 170 ? -20.922 -17.922 3.314 1 91.19 170 THR B CA 1
ATOM 2744 C C . THR B 1 170 ? -19.625 -17.906 2.523 1 91.19 170 THR B C 1
ATOM 2746 O O . THR B 1 170 ? -18.688 -18.625 2.848 1 91.19 170 THR B O 1
ATOM 2749 N N . SER B 1 171 ? -19.625 -17.094 1.557 1 89.69 171 SER B N 1
ATOM 2750 C CA . SER B 1 171 ? -18.422 -16.969 0.74 1 89.69 171 SER B CA 1
ATOM 2751 C C . SER B 1 171 ? -17.234 -16.516 1.581 1 89.69 171 SER B C 1
ATOM 2753 O O . SER B 1 171 ? -16.141 -17.078 1.462 1 89.69 171 SER B O 1
ATOM 2755 N N . LEU B 1 172 ? -17.5 -15.562 2.434 1 92.38 172 LEU B N 1
ATOM 2756 C CA . LEU B 1 172 ? -16.438 -15.055 3.295 1 92.38 172 LEU B CA 1
ATOM 2757 C C . LEU B 1 172 ? -16.016 -16.109 4.309 1 92.38 172 LEU B C 1
ATOM 2759 O O . LEU B 1 172 ? -14.82 -16.234 4.609 1 92.38 172 LEU B O 1
ATOM 2763 N N . LYS B 1 173 ? -16.953 -16.859 4.848 1 91.19 173 LYS B N 1
ATOM 2764 C CA . LYS B 1 173 ? -16.641 -17.922 5.781 1 91.19 173 LYS B CA 1
ATOM 2765 C C . LYS B 1 173 ? -15.766 -18.984 5.129 1 91.19 173 LYS B C 1
ATOM 2767 O O . LYS B 1 173 ? -14.812 -19.469 5.746 1 91.19 173 LYS B O 1
ATOM 2772 N N . GLU B 1 174 ? -16.016 -19.281 3.912 1 89.88 174 GLU B N 1
ATOM 2773 C CA . GLU B 1 174 ? -15.227 -20.266 3.178 1 89.88 174 GLU B CA 1
ATOM 2774 C C . GLU B 1 174 ? -13.82 -19.734 2.898 1 89.88 174 GLU B C 1
ATOM 2776 O O . GLU B 1 174 ? -12.852 -20.516 2.895 1 89.88 174 GLU B O 1
ATOM 2781 N N . LEU B 1 175 ? -13.711 -18.453 2.654 1 90.56 175 LEU B N 1
ATOM 2782 C CA . LEU B 1 175 ? -12.406 -17.844 2.451 1 90.56 175 LEU B CA 1
ATOM 2783 C C . LEU B 1 175 ? -11.547 -17.953 3.707 1 90.56 175 LEU B C 1
ATOM 2785 O O . LEU B 1 175 ? -10.359 -18.297 3.623 1 90.56 175 LEU B O 1
ATOM 2789 N N . ILE B 1 176 ? -12.133 -17.75 4.836 1 89 176 ILE B N 1
ATOM 2790 C CA . ILE B 1 176 ? -11.422 -17.75 6.109 1 89 176 ILE B CA 1
ATOM 2791 C C . ILE B 1 176 ? -11.078 -19.188 6.496 1 89 176 ILE B C 1
ATOM 2793 O O . ILE B 1 176 ? -9.977 -19.469 6.992 1 89 176 ILE B O 1
ATOM 2797 N N . SER B 1 177 ? -11.992 -20.109 6.152 1 85.69 177 SER B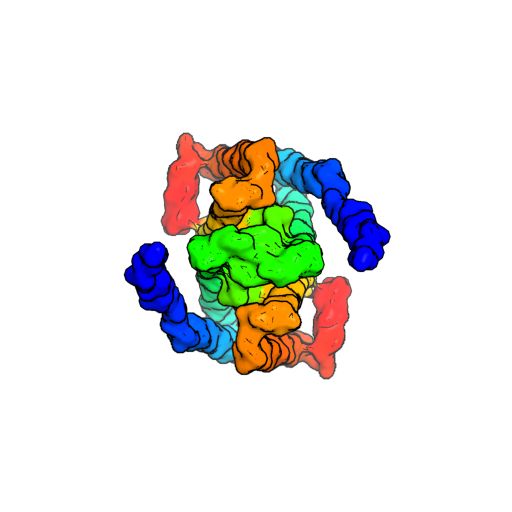 N 1
ATOM 2798 C CA . SER B 1 177 ? -11.812 -21.5 6.562 1 85.69 177 SER B CA 1
ATOM 2799 C C . SER B 1 177 ? -10.859 -22.234 5.621 1 85.69 177 SER B C 1
ATOM 2801 O O . SER B 1 177 ? -10.297 -23.266 5.98 1 85.69 177 SER B O 1
ATOM 2803 N N . GLY B 1 178 ? -10.531 -21.703 4.449 1 77.12 178 GLY B N 1
ATOM 2804 C CA . GLY B 1 178 ? -9.68 -22.375 3.48 1 77.12 178 GLY B CA 1
ATOM 2805 C C . GLY B 1 178 ? -10.328 -23.594 2.857 1 77.12 178 GLY B C 1
ATOM 2806 O O . GLY B 1 178 ? -9.641 -24.484 2.375 1 77.12 178 GLY B O 1
ATOM 2807 N N . SER B 1 179 ? -11.523 -23.828 2.953 1 62 179 SER B N 1
ATOM 2808 C CA . SER B 1 179 ? -12.188 -25.016 2.451 1 62 179 SER B CA 1
ATOM 2809 C C . SER B 1 179 ? -12.75 -24.797 1.05 1 62 179 SER B C 1
ATOM 2811 O O . SER B 1 179 ? -13.047 -23.656 0.669 1 62 179 SER B O 1
#

pLDDT: mean 78.43, std 20.76, range [23.31, 97.31]